Protein AF-A0A166MBM1-F1 (afdb_monomer_lite)

Organism: NCBI:txid1314781

Radius of gyration: 18.52 Å; chains: 1; bounding box: 40×42×58 Å

Foldseek 3Di:
DVVQLLVCQLAQHGPLLAGLLVVVPDHDNVQRPDPVRSPPDQCDDPPDDSQEDPLSHACLHLCCLQPVGVLDDQPLQDKDKDKDKDWDDQDPVCVVVVHDDTDIDIPTDIDHPDCCSYPVCSAPVGQQQQQPVDNHPARQWHRQARHDDPQAWTWGAQSDSVHRGDIDTDGYPDDDPDDDDDDDDDPCCVVPVVVD

pLDDT: mean 97.17, std 3.28, range [65.44, 98.94]

Structure (mmCIF, N/CA/C/O backbone):
data_AF-A0A166MBM1-F1
#
_entry.id   AF-A0A166MBM1-F1
#
loop_
_atom_site.group_PDB
_atom_site.id
_atom_site.type_symbol
_atom_site.label_atom_id
_atom_site.label_alt_id
_atom_site.label_comp_id
_atom_site.label_asym_id
_atom_site.label_entity_id
_atom_site.label_seq_id
_atom_site.pdbx_PDB_ins_code
_atom_site.Cartn_x
_atom_site.Cartn_y
_atom_site.Cartn_z
_atom_site.occupancy
_atom_site.B_iso_or_equiv
_atom_site.auth_seq_id
_atom_site.auth_comp_id
_atom_site.auth_asym_id
_atom_site.auth_atom_id
_atom_site.pdbx_PDB_model_num
ATOM 1 N N . ASP A 1 1 ? -3.274 1.600 -20.990 1.00 65.44 1 ASP A N 1
ATOM 2 C CA . ASP A 1 1 ? -2.722 2.964 -20.918 1.00 65.44 1 ASP A CA 1
ATOM 3 C C . ASP A 1 1 ? -1.455 2.954 -20.058 1.00 65.44 1 ASP A C 1
ATOM 5 O O . ASP A 1 1 ? -1.428 2.222 -19.072 1.00 65.44 1 ASP A O 1
ATOM 9 N N . ARG A 1 2 ? -0.379 3.667 -20.426 1.00 87.75 2 ARG A N 1
ATOM 10 C CA . ARG A 1 2 ? 0.919 3.577 -19.703 1.00 87.75 2 ARG A CA 1
ATOM 11 C C . ARG A 1 2 ? 0.848 4.169 -18.291 1.00 87.75 2 ARG A C 1
ATOM 13 O O . ARG A 1 2 ? 1.550 3.701 -17.398 1.00 87.75 2 ARG A O 1
ATOM 20 N N . ALA A 1 3 ? -0.019 5.163 -18.089 1.00 94.69 3 ALA A N 1
ATOM 21 C CA . ALA A 1 3 ? -0.238 5.791 -16.789 1.00 94.69 3 ALA A CA 1
ATOM 22 C C . ALA A 1 3 ? -0.882 4.826 -15.776 1.00 94.69 3 ALA A C 1
ATOM 24 O O . ALA A 1 3 ? -0.419 4.735 -14.640 1.00 94.69 3 ALA A O 1
ATOM 25 N N . ASP A 1 4 ? -1.894 4.056 -16.191 1.00 97.31 4 ASP A N 1
ATOM 26 C CA . ASP A 1 4 ? -2.534 3.069 -15.311 1.00 97.31 4 ASP A CA 1
ATOM 27 C C . ASP A 1 4 ? -1.574 1.943 -14.924 1.00 97.31 4 ASP A C 1
ATOM 29 O O . ASP A 1 4 ? -1.563 1.531 -13.765 1.00 97.31 4 ASP A O 1
ATOM 33 N N . LEU A 1 5 ? -0.718 1.494 -15.852 1.00 97.81 5 LEU A N 1
ATOM 34 C CA . LEU A 1 5 ? 0.327 0.518 -15.540 1.00 97.81 5 LEU A CA 1
ATOM 35 C C . LEU A 1 5 ? 1.301 1.063 -14.487 1.00 97.81 5 LEU A C 1
ATOM 37 O O . LEU A 1 5 ? 1.609 0.363 -13.527 1.00 97.81 5 LEU A O 1
ATOM 41 N N . LEU A 1 6 ? 1.759 2.312 -14.620 1.00 97.81 6 LEU A N 1
ATOM 42 C CA . LEU A 1 6 ? 2.631 2.933 -13.618 1.00 97.81 6 LEU A CA 1
ATOM 43 C C . LEU A 1 6 ? 1.954 2.980 -12.239 1.00 97.81 6 LEU A C 1
ATOM 45 O O . LEU A 1 6 ? 2.558 2.577 -11.245 1.00 97.81 6 LEU A O 1
ATOM 49 N N . GLY A 1 7 ? 0.688 3.404 -12.179 1.00 98.50 7 GLY A N 1
ATOM 50 C CA . GLY A 1 7 ? -0.091 3.410 -10.939 1.00 98.50 7 GLY A CA 1
ATOM 51 C C . GLY A 1 7 ? -0.244 2.011 -10.336 1.00 98.50 7 GLY A C 1
ATOM 52 O O . GLY A 1 7 ? -0.017 1.821 -9.138 1.00 98.50 7 GLY A O 1
ATOM 53 N N . ALA A 1 8 ? -0.535 1.009 -11.169 1.00 98.81 8 ALA A N 1
ATOM 54 C CA . ALA A 1 8 ? -0.625 -0.381 -10.739 1.00 98.81 8 ALA A CA 1
ATOM 55 C C . ALA A 1 8 ? 0.707 -0.893 -10.177 1.00 98.81 8 ALA A C 1
ATOM 57 O O . ALA A 1 8 ? 0.715 -1.598 -9.170 1.00 98.81 8 ALA A O 1
ATOM 58 N N . ARG A 1 9 ? 1.837 -0.478 -10.763 1.00 98.69 9 ARG A N 1
ATOM 59 C CA . ARG A 1 9 ? 3.194 -0.809 -10.303 1.00 98.69 9 ARG A CA 1
ATOM 60 C C . ARG A 1 9 ? 3.589 -0.113 -9.006 1.00 98.69 9 ARG A C 1
ATOM 62 O O . ARG A 1 9 ? 4.274 -0.721 -8.191 1.00 98.69 9 ARG A O 1
ATOM 69 N N . MET A 1 10 ? 3.103 1.102 -8.759 1.00 98.75 10 MET A N 1
ATOM 70 C CA . MET A 1 10 ? 3.286 1.779 -7.470 1.00 98.75 10 MET A CA 1
ATOM 71 C C . MET A 1 10 ? 2.533 1.063 -6.341 1.00 98.75 10 MET A C 1
ATOM 73 O O . MET A 1 10 ? 3.055 0.914 -5.237 1.00 98.75 10 MET A O 1
ATOM 77 N N . VAL A 1 11 ? 1.313 0.593 -6.608 1.00 98.94 11 VAL A N 1
ATOM 78 C CA . VAL A 1 11 ? 0.477 -0.075 -5.597 1.00 98.94 11 VAL A CA 1
ATOM 79 C C . VAL A 1 11 ? 0.835 -1.559 -5.443 1.00 98.94 11 VAL A C 1
ATOM 81 O O . VAL A 1 11 ? 0.833 -2.090 -4.334 1.00 98.94 11 VAL A O 1
ATOM 84 N N . GLY A 1 12 ? 1.152 -2.233 -6.547 1.00 98.88 12 GLY A N 1
ATOM 85 C CA . GLY A 1 12 ? 1.251 -3.689 -6.679 1.00 98.88 12 GLY A CA 1
ATOM 86 C C . GLY A 1 12 ? -0.064 -4.373 -7.087 1.00 98.88 12 GLY A C 1
ATOM 87 O O . GLY A 1 12 ? -0.160 -5.602 -7.071 1.00 98.88 12 GLY A O 1
ATOM 88 N N . ARG A 1 13 ? -1.091 -3.593 -7.441 1.00 98.94 13 ARG A N 1
ATOM 89 C CA . ARG A 1 13 ? -2.383 -4.061 -7.964 1.00 98.94 13 ARG A CA 1
ATOM 90 C C . ARG A 1 13 ? -2.941 -3.050 -8.951 1.00 98.94 13 ARG A C 1
ATOM 92 O O . ARG A 1 13 ? -2.781 -1.850 -8.747 1.00 98.94 13 ARG A O 1
ATOM 99 N N . TRP A 1 14 ? -3.659 -3.531 -9.953 1.00 98.81 14 TRP A N 1
ATOM 100 C CA . TRP A 1 14 ? -4.525 -2.699 -10.781 1.00 98.81 14 TRP A CA 1
ATOM 101 C C . TRP A 1 14 ? -5.685 -2.122 -9.960 1.00 98.81 14 TRP A C 1
ATOM 103 O O . TRP A 1 14 ? -6.016 -2.640 -8.889 1.00 98.81 14 TRP A O 1
ATOM 113 N N . LYS A 1 15 ? -6.340 -1.069 -10.471 1.00 98.62 15 LYS A N 1
ATOM 114 C CA . LYS A 1 15 ? -7.517 -0.454 -9.821 1.00 98.62 15 LYS A CA 1
ATOM 115 C C . LYS A 1 15 ? -8.660 -1.457 -9.610 1.00 98.62 15 LYS A C 1
ATOM 117 O O . LYS A 1 15 ? -9.407 -1.317 -8.650 1.00 98.62 15 LYS A O 1
ATOM 122 N N . SER A 1 16 ? -8.757 -2.486 -10.455 1.00 98.56 16 SER A N 1
ATOM 123 C CA . SER A 1 16 ? -9.700 -3.601 -10.304 1.00 98.56 16 SER A CA 1
ATOM 124 C C . SER A 1 16 ? -9.450 -4.489 -9.075 1.00 98.56 16 SER A C 1
ATOM 126 O O . SER A 1 16 ? -10.320 -5.258 -8.677 1.00 98.56 16 SER A O 1
ATOM 128 N N . GLY A 1 17 ? -8.246 -4.430 -8.497 1.00 98.69 17 GLY A N 1
ATOM 129 C CA . GLY A 1 17 ? -7.768 -5.339 -7.459 1.00 98.69 17 GLY A CA 1
ATOM 130 C C . GLY A 1 17 ? -6.864 -6.465 -7.969 1.00 98.69 17 GLY A C 1
ATOM 131 O O . GLY A 1 17 ? -6.233 -7.131 -7.144 1.00 98.69 17 GLY A O 1
ATOM 132 N N . ALA A 1 18 ? -6.730 -6.670 -9.283 1.00 98.88 18 ALA A N 1
ATOM 133 C CA . ALA A 1 18 ? -5.867 -7.713 -9.841 1.00 98.88 18 ALA A CA 1
ATOM 134 C C . ALA A 1 18 ? -4.390 -7.489 -9.447 1.00 98.88 18 ALA A C 1
ATOM 136 O O . ALA A 1 18 ? -3.870 -6.387 -9.646 1.00 98.88 18 ALA A O 1
ATOM 137 N N . PRO A 1 19 ? -3.693 -8.477 -8.853 1.00 98.88 19 PRO A N 1
ATOM 138 C CA . PRO A 1 19 ? -2.295 -8.313 -8.469 1.00 98.88 19 PRO A CA 1
ATOM 139 C C . PRO A 1 19 ? -1.387 -8.321 -9.696 1.00 98.88 19 PRO A C 1
ATOM 141 O O . PRO A 1 19 ? -1.427 -9.253 -10.498 1.00 98.88 19 PRO A O 1
ATOM 144 N N . ILE A 1 20 ? -0.514 -7.316 -9.804 1.00 98.75 20 ILE A N 1
ATOM 145 C CA . ILE A 1 20 ? 0.436 -7.237 -10.926 1.00 98.75 20 ILE A CA 1
ATOM 146 C C . ILE A 1 20 ? 1.436 -8.396 -10.911 1.00 98.75 20 ILE A C 1
ATOM 148 O O . ILE A 1 20 ? 1.957 -8.765 -11.950 1.00 98.75 20 ILE A O 1
ATOM 152 N N . ASP A 1 21 ? 1.649 -9.020 -9.751 1.00 98.81 21 ASP A N 1
ATOM 153 C CA . ASP A 1 21 ? 2.475 -10.221 -9.652 1.00 98.81 21 ASP A CA 1
ATOM 154 C C . ASP A 1 21 ? 1.927 -11.379 -10.508 1.00 98.81 21 ASP A C 1
ATOM 156 O O . ASP A 1 21 ? 2.700 -12.180 -11.012 1.00 98.81 21 ASP A O 1
ATOM 160 N N . LEU A 1 22 ? 0.604 -11.439 -10.723 1.00 98.62 22 LEU A N 1
ATOM 161 C CA . LEU A 1 22 ? -0.047 -12.451 -11.565 1.00 98.62 22 LEU A CA 1
ATOM 162 C C . LEU A 1 22 ? -0.373 -11.943 -12.977 1.00 98.62 22 LEU A C 1
ATOM 164 O O . LEU A 1 22 ? -0.381 -12.725 -13.921 1.00 98.62 22 LEU A O 1
ATOM 168 N N . THR A 1 23 ? -0.663 -10.647 -13.130 1.00 98.31 23 THR A N 1
ATOM 169 C CA . THR A 1 23 ? -0.970 -10.022 -14.428 1.00 98.31 23 THR A CA 1
ATOM 170 C C . THR A 1 23 ? -0.207 -8.696 -14.592 1.00 98.31 23 THR A C 1
ATOM 172 O O . THR A 1 23 ? -0.741 -7.609 -14.353 1.00 98.31 23 THR A O 1
ATOM 175 N N . PRO A 1 24 ? 1.092 -8.750 -14.945 1.00 97.62 24 PRO A N 1
ATOM 176 C CA . PRO A 1 24 ? 2.003 -7.616 -14.761 1.00 97.62 24 PRO A CA 1
ATOM 177 C C . PRO A 1 24 ? 1.848 -6.477 -15.762 1.00 97.62 24 PRO A C 1
ATOM 179 O O . PRO A 1 24 ? 2.267 -5.357 -15.475 1.00 97.62 24 PRO A O 1
ATOM 182 N N . LEU A 1 25 ? 1.281 -6.749 -16.940 1.00 97.25 25 LEU A N 1
ATOM 183 C CA . LEU A 1 25 ? 1.269 -5.806 -18.065 1.00 97.25 25 LEU A CA 1
ATOM 184 C C . LEU A 1 25 ? -0.137 -5.381 -18.506 1.00 97.25 25 LEU A C 1
ATOM 186 O O . LEU A 1 25 ? -0.266 -4.401 -19.239 1.00 97.25 25 LEU A O 1
ATOM 190 N N . ALA A 1 26 ? -1.179 -6.077 -18.050 1.00 97.88 26 ALA A N 1
ATOM 191 C CA . ALA A 1 26 ? -2.569 -5.750 -18.340 1.00 97.88 26 ALA A CA 1
ATOM 192 C C . ALA A 1 26 ? -3.458 -6.022 -17.122 1.00 97.88 26 ALA A C 1
ATOM 194 O O . ALA A 1 26 ? -3.168 -6.911 -16.322 1.00 97.88 26 ALA A O 1
ATOM 195 N N . ASP A 1 27 ? -4.535 -5.252 -16.988 1.00 98.62 27 ASP A N 1
ATOM 196 C CA . ASP A 1 27 ? -5.539 -5.493 -15.956 1.00 98.62 27 ASP A CA 1
ATOM 197 C C . ASP A 1 27 ? -6.349 -6.761 -16.275 1.00 98.62 27 ASP A C 1
ATOM 199 O O . ASP A 1 27 ? -6.605 -7.073 -17.438 1.00 98.62 27 ASP A O 1
ATOM 203 N N . ASP A 1 28 ? -6.790 -7.454 -15.230 1.00 98.56 28 ASP A N 1
ATOM 204 C CA . ASP A 1 28 ? -7.750 -8.555 -15.296 1.00 98.56 28 ASP A CA 1
ATOM 205 C C . ASP A 1 28 ? -8.817 -8.335 -14.210 1.00 98.56 28 ASP A C 1
ATOM 207 O O . ASP A 1 28 ? -8.677 -8.808 -13.075 1.00 98.56 28 ASP A O 1
ATOM 211 N N . PRO A 1 29 ? -9.909 -7.614 -14.524 1.00 98.56 29 PRO A N 1
ATOM 212 C CA . PRO A 1 29 ? -10.957 -7.341 -13.548 1.00 98.56 29 PRO A CA 1
ATOM 213 C C . PRO A 1 29 ? -11.633 -8.597 -12.986 1.00 98.56 29 PRO A C 1
ATOM 215 O O . PRO A 1 29 ? -12.064 -8.589 -11.832 1.00 98.56 29 PRO A O 1
ATOM 218 N N . ALA A 1 30 ? -11.695 -9.687 -13.760 1.00 98.69 30 ALA A N 1
ATOM 219 C CA . ALA A 1 30 ? -12.264 -10.949 -13.298 1.00 98.69 30 ALA A CA 1
ATOM 220 C C . ALA A 1 30 ? -11.352 -11.622 -12.265 1.00 98.69 30 ALA A C 1
ATOM 222 O O . ALA A 1 30 ? -11.842 -12.183 -11.287 1.00 98.69 30 ALA A O 1
ATOM 223 N N . LEU A 1 31 ? -10.029 -11.555 -12.447 1.00 98.69 31 LEU A N 1
ATOM 224 C CA . LEU A 1 31 ? -9.069 -11.931 -11.410 1.00 98.69 31 LEU A CA 1
ATOM 225 C C . LEU A 1 31 ? -9.189 -11.016 -10.190 1.00 98.69 31 LEU A C 1
ATOM 227 O O . LEU A 1 31 ? -9.217 -11.524 -9.075 1.00 98.69 31 LEU A O 1
ATOM 231 N N . GLY A 1 32 ? -9.279 -9.697 -10.376 1.00 98.62 32 GLY A N 1
ATOM 232 C CA . GLY A 1 32 ? -9.388 -8.731 -9.277 1.00 98.62 32 GLY A CA 1
ATOM 233 C C . GLY A 1 32 ? -10.590 -8.977 -8.361 1.00 98.62 32 GLY A C 1
ATOM 234 O O . GLY A 1 32 ? -10.444 -8.958 -7.135 1.00 98.62 32 GLY A O 1
ATOM 235 N N . ALA A 1 33 ? -11.745 -9.294 -8.947 1.00 98.56 33 ALA A N 1
ATOM 236 C CA . ALA A 1 33 ? -12.990 -9.564 -8.231 1.00 98.56 33 ALA A CA 1
ATOM 237 C C . ALA A 1 33 ? -13.049 -10.943 -7.542 1.00 98.56 33 ALA A C 1
ATOM 239 O O . ALA A 1 33 ? -13.955 -11.179 -6.744 1.00 98.56 33 ALA A O 1
ATOM 240 N N . ASP A 1 34 ? -12.111 -11.852 -7.822 1.00 98.69 34 ASP A N 1
ATOM 241 C CA . ASP A 1 34 ? -12.146 -13.227 -7.322 1.00 98.69 34 ASP A CA 1
ATOM 242 C C . ASP A 1 34 ? -11.300 -13.401 -6.043 1.00 98.69 34 ASP A C 1
ATOM 244 O O . ASP A 1 34 ? -10.067 -13.457 -6.120 1.00 98.69 34 ASP A O 1
ATOM 248 N N . PRO A 1 35 ? -11.919 -13.547 -4.854 1.00 97.88 35 PRO A N 1
ATOM 249 C CA . PRO A 1 35 ? -11.192 -13.670 -3.591 1.00 97.88 35 PRO A CA 1
ATOM 250 C C . PRO A 1 35 ? -10.393 -14.975 -3.456 1.00 97.88 35 PRO A C 1
ATOM 252 O O . PRO A 1 35 ? -9.502 -15.046 -2.610 1.00 97.88 35 PRO A O 1
ATOM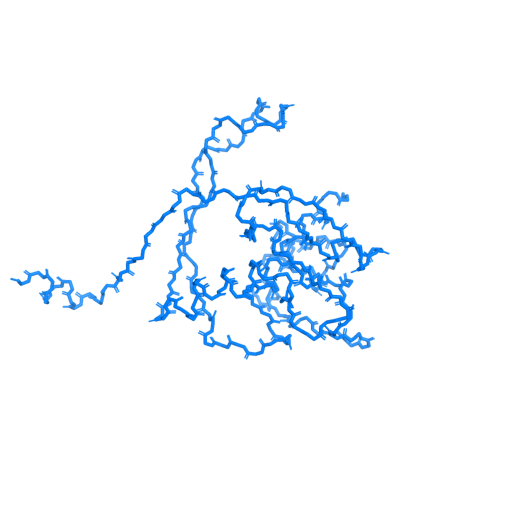 255 N N . GLN A 1 36 ? -10.676 -16.001 -4.268 1.00 98.44 36 GLN A N 1
ATOM 256 C CA . GLN A 1 36 ? -9.915 -17.255 -4.267 1.00 98.44 36 GLN A CA 1
ATOM 257 C C . GLN A 1 36 ? -8.615 -17.136 -5.071 1.00 98.44 36 GLN A C 1
ATOM 259 O O . GLN A 1 36 ? -7.686 -17.916 -4.864 1.00 98.44 36 GLN A O 1
ATOM 264 N N . ARG A 1 37 ? -8.520 -16.154 -5.978 1.00 98.56 37 ARG A N 1
ATOM 265 C CA . ARG A 1 37 ? -7.365 -15.986 -6.875 1.00 98.56 37 ARG A CA 1
ATOM 266 C C . ARG A 1 37 ? -6.576 -14.706 -6.621 1.00 98.56 37 ARG A C 1
ATOM 268 O O . ARG A 1 37 ? -5.349 -14.728 -6.688 1.00 98.56 37 ARG A O 1
ATOM 275 N N . ASN A 1 38 ? -7.235 -13.602 -6.267 1.00 98.56 38 ASN A N 1
ATOM 276 C CA . ASN A 1 38 ? -6.626 -12.266 -6.212 1.00 98.56 38 ASN A CA 1
ATOM 277 C C . ASN A 1 38 ? -5.548 -12.082 -5.130 1.00 98.56 38 ASN A C 1
ATOM 279 O O . ASN A 1 38 ? -4.911 -11.027 -5.058 1.00 98.56 38 ASN A O 1
ATOM 283 N N . ASN A 1 39 ? -5.315 -13.078 -4.281 1.00 98.69 39 ASN A N 1
ATOM 284 C CA . ASN A 1 39 ? -4.269 -13.051 -3.268 1.00 98.69 39 ASN A CA 1
ATOM 285 C C . ASN A 1 39 ? -3.326 -14.265 -3.312 1.00 98.69 39 ASN A C 1
ATOM 287 O O . ASN A 1 39 ? -2.433 -14.345 -2.465 1.00 98.69 39 ASN A O 1
ATOM 291 N N . ASN A 1 40 ? -3.502 -15.160 -4.291 1.00 98.62 40 ASN A N 1
ATOM 292 C CA . ASN A 1 40 ? -2.750 -16.404 -4.456 1.00 98.62 40 ASN A CA 1
ATOM 293 C C . ASN A 1 40 ? -1.417 -16.175 -5.192 1.00 98.62 40 ASN A C 1
ATOM 295 O O . ASN A 1 40 ? -1.276 -16.509 -6.363 1.00 98.62 40 ASN A O 1
ATOM 299 N N . PHE A 1 41 ? -0.468 -15.535 -4.514 1.00 98.75 41 PHE A N 1
ATOM 300 C CA . PHE A 1 41 ? 0.871 -15.239 -5.030 1.00 98.75 41 PHE A CA 1
ATOM 301 C C . PHE A 1 41 ? 1.853 -15.001 -3.879 1.00 98.75 41 PHE A C 1
ATOM 303 O O . PHE A 1 41 ? 1.427 -14.755 -2.746 1.00 98.75 41 PHE A O 1
ATOM 310 N N . ASP A 1 42 ? 3.156 -15.018 -4.131 1.00 98.50 42 ASP A N 1
ATOM 311 C CA . ASP A 1 42 ? 4.171 -14.758 -3.104 1.00 98.50 42 ASP A CA 1
ATOM 312 C C . ASP A 1 42 ? 5.394 -13.968 -3.590 1.00 98.50 42 ASP A C 1
ATOM 314 O O . ASP A 1 42 ? 6.317 -13.765 -2.800 1.00 98.50 42 ASP A O 1
ATOM 318 N N . PHE A 1 43 ? 5.345 -13.450 -4.825 1.00 98.62 43 PHE A N 1
ATOM 319 C CA . PHE A 1 43 ? 6.435 -12.789 -5.546 1.00 98.62 43 PHE A CA 1
ATOM 320 C C . PHE A 1 43 ? 7.567 -13.701 -6.042 1.00 98.62 43 PHE A C 1
ATOM 322 O O . PHE A 1 43 ? 8.602 -13.194 -6.487 1.00 98.62 43 PHE A O 1
ATOM 329 N N . THR A 1 44 ? 7.399 -15.025 -5.980 1.00 98.44 44 THR A N 1
ATOM 330 C CA . THR A 1 44 ? 8.299 -15.978 -6.641 1.00 98.44 44 THR A CA 1
ATOM 331 C C . THR A 1 44 ? 7.752 -16.392 -8.000 1.00 98.44 44 THR A C 1
ATOM 333 O O . THR A 1 44 ? 6.553 -16.600 -8.168 1.00 98.44 44 THR A O 1
ATOM 336 N N . HIS A 1 45 ? 8.651 -16.541 -8.973 1.00 98.12 45 HIS A N 1
ATOM 337 C CA . HIS A 1 45 ? 8.314 -16.961 -10.332 1.00 98.12 45 HIS A CA 1
ATOM 338 C C . HIS A 1 45 ? 9.350 -17.963 -10.828 1.00 98.12 45 HIS A C 1
ATOM 340 O O . HIS A 1 45 ? 10.553 -17.790 -10.617 1.00 98.12 45 HIS A O 1
ATOM 346 N N . ALA A 1 46 ? 8.897 -19.021 -11.499 1.00 97.06 46 ALA A N 1
ATOM 347 C CA . ALA A 1 46 ? 9.798 -20.018 -12.065 1.00 97.06 46 ALA A CA 1
ATOM 348 C C . ALA A 1 46 ? 10.743 -19.363 -13.086 1.00 97.06 46 ALA A C 1
ATOM 350 O O . ALA A 1 46 ? 10.293 -18.642 -13.972 1.00 97.06 46 ALA A O 1
ATOM 351 N N . ASN A 1 47 ? 12.042 -19.657 -12.988 1.00 96.31 47 ASN A N 1
ATOM 352 C CA . ASN A 1 47 ? 13.113 -19.087 -13.822 1.00 96.31 47 ASN A CA 1
ATOM 353 C C . ASN A 1 47 ? 13.450 -17.606 -13.561 1.00 96.31 47 ASN A C 1
ATOM 355 O O . ASN A 1 47 ? 14.269 -17.041 -14.284 1.00 96.31 47 ASN A O 1
ATOM 359 N N . PHE A 1 48 ? 12.891 -16.991 -12.516 1.00 97.69 48 PHE A N 1
ATOM 360 C CA . PHE A 1 48 ? 13.249 -15.640 -12.086 1.00 97.69 48 PHE A CA 1
ATOM 361 C C . PHE A 1 48 ? 13.888 -15.671 -10.698 1.00 97.69 48 PHE A C 1
ATOM 363 O O . PHE A 1 48 ? 13.480 -16.427 -9.816 1.00 97.69 48 PHE A O 1
ATOM 370 N N . SER A 1 49 ? 14.900 -14.829 -10.483 1.00 97.69 49 SER A N 1
ATOM 371 C CA . SER A 1 49 ? 15.484 -14.662 -9.152 1.00 97.69 49 SER A CA 1
ATOM 372 C C . SER A 1 49 ? 14.701 -13.621 -8.363 1.00 97.69 49 SER A C 1
ATOM 374 O O . SER A 1 49 ? 14.629 -12.458 -8.759 1.00 97.69 49 SER A O 1
ATOM 376 N N . ILE A 1 50 ? 14.207 -14.002 -7.185 1.00 97.62 50 ILE A N 1
ATOM 377 C CA . ILE A 1 50 ? 13.499 -13.093 -6.272 1.00 97.62 50 ILE A CA 1
ATOM 378 C C . ILE A 1 50 ? 14.359 -11.887 -5.842 1.00 97.62 50 ILE A C 1
ATOM 380 O O . ILE A 1 50 ? 13.836 -10.872 -5.386 1.00 97.62 50 ILE A O 1
ATOM 384 N N . THR A 1 51 ?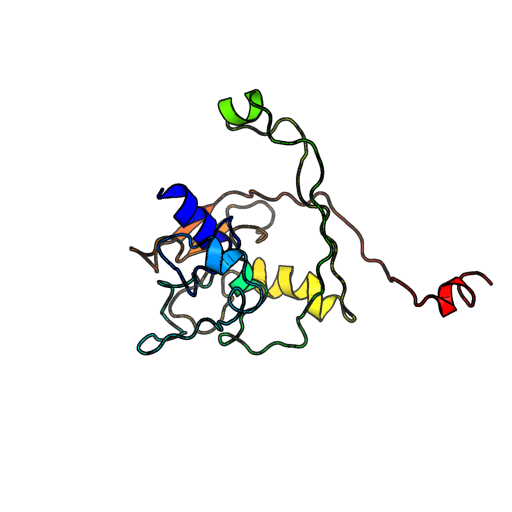 15.690 -11.967 -5.951 1.00 97.50 51 THR A N 1
ATOM 385 C CA . THR A 1 51 ? 16.604 -10.877 -5.565 1.00 97.50 51 THR A CA 1
ATOM 386 C C . THR A 1 51 ? 16.829 -9.839 -6.663 1.00 97.50 51 THR A C 1
ATOM 388 O O . THR A 1 51 ? 17.352 -8.765 -6.365 1.00 97.50 51 THR A O 1
ATOM 391 N N . THR A 1 52 ? 16.435 -10.131 -7.906 1.00 97.50 52 THR A N 1
ATOM 392 C CA . THR A 1 52 ? 16.671 -9.259 -9.069 1.00 97.50 52 THR A CA 1
ATOM 393 C C . THR A 1 52 ? 15.411 -8.954 -9.873 1.00 97.50 52 THR A C 1
ATOM 395 O O . THR A 1 52 ? 15.355 -7.915 -10.530 1.00 97.50 52 THR A O 1
ATOM 398 N N . ASP A 1 53 ? 14.409 -9.836 -9.843 1.00 97.69 53 ASP A N 1
ATOM 399 C CA . ASP A 1 53 ? 13.212 -9.700 -10.661 1.00 97.69 53 ASP A CA 1
ATOM 400 C C . ASP A 1 53 ? 12.231 -8.675 -10.086 1.00 97.69 53 ASP A C 1
ATOM 402 O O . ASP A 1 53 ? 11.627 -8.852 -9.026 1.00 97.69 53 ASP A O 1
ATOM 406 N N . GLN A 1 54 ? 12.057 -7.603 -10.850 1.00 97.94 54 GLN A N 1
ATOM 407 C CA . GLN A 1 54 ? 11.042 -6.581 -10.628 1.00 97.94 54 GLN A CA 1
ATOM 408 C C . GLN A 1 54 ? 10.069 -6.488 -11.806 1.00 97.94 54 GLN A C 1
ATOM 410 O O . GLN A 1 54 ? 9.235 -5.584 -11.833 1.00 97.94 54 GLN A O 1
ATOM 415 N N . THR A 1 55 ? 10.156 -7.385 -12.793 1.00 96.75 55 THR A N 1
ATOM 416 C CA . THR A 1 55 ? 9.313 -7.330 -13.996 1.00 96.75 55 THR A CA 1
ATOM 417 C C . THR A 1 55 ? 7.847 -7.601 -13.652 1.00 96.75 55 THR A C 1
ATOM 419 O O . THR A 1 55 ? 6.981 -6.843 -14.092 1.00 96.75 55 THR A O 1
ATOM 422 N N . HIS A 1 56 ? 7.580 -8.555 -12.752 1.00 98.06 56 HIS A N 1
ATOM 423 C CA . HIS A 1 56 ? 6.236 -8.859 -12.253 1.00 98.06 56 HIS A CA 1
ATOM 424 C C . HIS A 1 56 ? 5.712 -7.789 -11.282 1.00 98.06 56 HIS A C 1
ATOM 426 O O . HIS A 1 56 ? 4.681 -7.163 -11.520 1.00 98.06 56 HIS A O 1
ATOM 432 N N . CYS A 1 57 ? 6.457 -7.513 -10.207 1.00 98.69 57 CYS A N 1
ATOM 433 C CA . CYS A 1 57 ? 6.087 -6.528 -9.191 1.00 98.69 57 CYS A CA 1
ATOM 434 C C . CYS A 1 57 ? 7.338 -5.821 -8.633 1.00 98.69 57 CYS A C 1
ATOM 436 O O . CYS A 1 57 ? 8.237 -6.512 -8.148 1.00 98.69 57 CYS A O 1
ATOM 438 N N . PRO A 1 58 ? 7.427 -4.476 -8.644 1.00 98.56 58 PRO A N 1
ATOM 439 C CA . PRO A 1 58 ? 8.567 -3.756 -8.069 1.00 98.56 58 PRO A CA 1
ATOM 440 C C . PRO A 1 58 ? 8.774 -4.071 -6.584 1.00 98.56 58 PRO A C 1
ATOM 442 O O . PRO A 1 58 ? 7.806 -4.160 -5.828 1.00 98.56 58 PRO A O 1
ATOM 445 N N . PHE A 1 59 ? 10.027 -4.133 -6.121 1.00 98.75 59 PHE A N 1
ATOM 446 C CA . PHE A 1 59 ? 10.332 -4.281 -4.686 1.00 98.75 59 PHE A CA 1
ATOM 447 C C . PHE A 1 59 ? 9.799 -3.107 -3.851 1.00 98.75 59 PHE A C 1
ATOM 449 O O . PHE A 1 59 ? 9.531 -3.249 -2.659 1.00 98.75 59 PHE A O 1
ATOM 456 N N . SER A 1 60 ? 9.647 -1.945 -4.486 1.00 98.56 60 SER A N 1
ATOM 457 C CA . SER A 1 60 ? 9.126 -0.715 -3.897 1.00 98.56 60 SER A CA 1
ATOM 458 C C . SER A 1 60 ? 7.598 -0.644 -3.837 1.00 98.56 60 SER A C 1
ATOM 460 O O . SER A 1 60 ? 7.076 0.237 -3.157 1.00 98.56 60 SER A O 1
ATOM 462 N N . ALA A 1 61 ? 6.871 -1.552 -4.501 1.00 98.88 61 ALA A N 1
ATOM 463 C CA . ALA A 1 61 ? 5.414 -1.506 -4.573 1.00 98.88 61 ALA A CA 1
ATOM 464 C C . ALA A 1 61 ? 4.769 -1.567 -3.182 1.00 98.88 61 ALA A C 1
ATOM 466 O O . ALA A 1 61 ? 5.191 -2.345 -2.321 1.00 98.88 61 ALA A O 1
ATOM 467 N N . HIS A 1 62 ? 3.700 -0.796 -2.979 1.00 98.94 62 HIS A N 1
ATOM 468 C CA . HIS A 1 62 ? 3.081 -0.599 -1.668 1.00 98.94 62 HIS A CA 1
ATOM 469 C C . HIS A 1 62 ? 2.736 -1.909 -0.942 1.00 98.94 62 HIS A C 1
ATOM 471 O O . HIS A 1 62 ? 3.105 -2.113 0.218 1.00 98.94 62 HIS A O 1
ATOM 477 N N . ILE A 1 63 ? 2.074 -2.854 -1.621 1.00 98.88 63 ILE A N 1
ATOM 478 C CA . ILE A 1 63 ? 1.725 -4.143 -0.998 1.00 98.88 63 ILE A CA 1
ATOM 479 C C . ILE A 1 63 ? 2.945 -5.030 -0.722 1.00 98.88 63 ILE A C 1
ATOM 481 O O . ILE A 1 63 ? 2.896 -5.849 0.192 1.00 98.88 63 ILE A O 1
ATOM 485 N N . ARG A 1 64 ? 4.022 -4.894 -1.505 1.00 98.81 64 ARG A N 1
ATOM 486 C CA . ARG A 1 64 ? 5.241 -5.703 -1.378 1.00 98.81 64 ARG A CA 1
ATOM 487 C C . ARG A 1 64 ? 6.104 -5.171 -0.234 1.00 98.81 64 ARG A C 1
ATOM 489 O O . ARG A 1 64 ? 6.591 -5.948 0.579 1.00 98.81 64 ARG A O 1
ATOM 496 N N . LYS A 1 65 ? 6.150 -3.845 -0.066 1.00 98.75 65 LYS A N 1
ATOM 497 C CA . LYS A 1 65 ? 6.695 -3.172 1.121 1.00 98.75 65 LYS A CA 1
ATOM 498 C C . LYS A 1 65 ? 5.944 -3.538 2.403 1.00 98.75 65 LYS A C 1
ATOM 500 O O . LYS A 1 65 ? 6.567 -3.802 3.423 1.00 98.75 65 LYS A O 1
ATOM 505 N N . THR A 1 66 ? 4.613 -3.545 2.376 1.00 98.75 66 THR A N 1
ATOM 506 C CA . THR A 1 66 ? 3.794 -3.738 3.590 1.00 98.75 66 THR A CA 1
ATOM 507 C C . THR A 1 66 ? 3.505 -5.202 3.928 1.00 98.75 66 THR A C 1
ATOM 509 O O . THR A 1 66 ? 3.166 -5.508 5.070 1.00 98.75 66 THR A O 1
ATOM 512 N N . ARG A 1 67 ? 3.663 -6.126 2.972 1.00 98.69 67 ARG A N 1
ATOM 513 C CA . ARG A 1 67 ? 3.635 -7.579 3.190 1.00 98.69 67 ARG A CA 1
ATOM 514 C C . ARG A 1 67 ? 4.604 -8.266 2.211 1.00 98.69 67 ARG A C 1
ATOM 516 O O . ARG A 1 67 ? 4.180 -8.632 1.117 1.00 98.69 67 ARG A O 1
ATOM 523 N N . PRO A 1 68 ? 5.864 -8.509 2.609 1.00 98.50 68 PRO A N 1
ATOM 524 C CA . PRO A 1 68 ? 6.932 -8.968 1.704 1.00 98.50 68 PRO A CA 1
ATOM 525 C C . PRO A 1 68 ? 6.804 -10.414 1.208 1.00 98.50 68 PRO A C 1
ATOM 527 O O . PRO A 1 68 ? 7.433 -10.789 0.227 1.00 98.50 68 PRO A O 1
ATOM 530 N N . ARG A 1 69 ? 5.978 -11.243 1.859 1.00 98.44 69 ARG A N 1
ATOM 531 C CA . ARG A 1 69 ? 5.751 -12.654 1.480 1.00 98.44 69 ARG A CA 1
ATOM 532 C C . ARG A 1 69 ? 7.072 -13.431 1.378 1.00 98.44 69 ARG A C 1
ATOM 534 O O . ARG A 1 69 ? 7.774 -13.509 2.383 1.00 98.44 69 ARG A O 1
ATOM 541 N N . ALA A 1 70 ? 7.405 -14.004 0.219 1.00 98.06 70 ALA A N 1
ATOM 542 C CA . ALA A 1 70 ? 8.618 -14.799 0.049 1.00 98.06 70 ALA A CA 1
ATOM 543 C C . ALA A 1 70 ? 9.908 -13.974 0.181 1.00 98.06 70 ALA A C 1
ATOM 545 O O . ALA A 1 70 ? 10.963 -14.540 0.455 1.00 98.06 70 ALA A O 1
ATOM 546 N N . ASP A 1 71 ? 9.839 -12.643 0.060 1.00 98.25 71 ASP A N 1
ATOM 547 C CA . ASP A 1 71 ? 10.993 -11.780 0.317 1.00 98.25 71 ASP A CA 1
ATOM 548 C C . ASP A 1 71 ? 11.435 -11.800 1.787 1.00 98.25 71 ASP A C 1
ATOM 550 O O . ASP A 1 71 ? 12.620 -11.640 2.081 1.00 98.25 71 ASP A O 1
ATOM 554 N N . LEU A 1 72 ? 10.477 -11.944 2.710 1.00 97.00 72 LEU A N 1
ATOM 555 C CA . LEU A 1 72 ? 10.708 -12.027 4.149 1.00 97.00 72 LEU A CA 1
ATOM 556 C C . LEU A 1 72 ? 9.455 -12.569 4.851 1.00 97.00 72 LEU A C 1
ATOM 558 O O . LEU A 1 72 ? 8.422 -11.895 4.930 1.00 97.00 72 LEU A O 1
ATOM 562 N N . VAL A 1 73 ? 9.571 -13.759 5.443 1.00 94.19 73 VAL A N 1
ATOM 563 C CA . VAL A 1 73 ? 8.498 -14.363 6.242 1.00 94.19 73 VAL A CA 1
ATOM 564 C C . VAL A 1 73 ? 8.386 -13.636 7.587 1.00 94.19 73 VAL A C 1
ATOM 566 O O . VAL A 1 73 ? 9.171 -13.864 8.503 1.00 94.19 73 VAL A O 1
ATOM 569 N N . ALA A 1 74 ? 7.396 -12.749 7.702 1.00 93.19 74 ALA A N 1
ATOM 570 C CA . ALA A 1 74 ? 7.220 -11.846 8.843 1.00 93.19 74 ALA A CA 1
ATOM 571 C C . ALA A 1 74 ? 5.774 -11.850 9.393 1.00 93.19 74 ALA A C 1
ATOM 573 O O . ALA A 1 74 ? 5.088 -10.825 9.362 1.00 93.19 74 ALA A O 1
ATOM 574 N N . PRO A 1 75 ? 5.256 -12.989 9.899 1.00 89.31 75 PRO A N 1
ATOM 575 C CA . PRO A 1 75 ? 3.854 -13.101 10.319 1.00 89.31 75 PRO A CA 1
ATOM 576 C C . PRO A 1 75 ? 3.498 -12.165 11.483 1.00 89.31 75 PRO A C 1
ATOM 578 O O . PRO A 1 75 ? 2.387 -11.636 11.532 1.00 89.31 75 PRO A O 1
ATOM 581 N N . ALA A 1 76 ? 4.454 -11.907 12.383 1.00 95.31 76 ALA A N 1
ATOM 582 C CA . ALA A 1 76 ? 4.288 -11.020 13.534 1.00 95.31 76 ALA A CA 1
ATOM 583 C C . ALA A 1 76 ? 4.050 -9.546 13.155 1.00 95.31 76 ALA A C 1
ATOM 585 O O . ALA A 1 76 ? 3.626 -8.767 14.006 1.00 95.31 76 ALA A O 1
ATOM 586 N N . ASN A 1 77 ? 4.304 -9.172 11.897 1.00 98.19 77 ASN A N 1
ATOM 587 C CA . ASN A 1 77 ? 4.149 -7.815 11.378 1.00 98.19 77 ASN A CA 1
ATOM 588 C C . ASN A 1 77 ? 2.814 -7.602 10.642 1.00 98.19 77 ASN A C 1
ATOM 590 O O . ASN A 1 77 ? 2.659 -6.675 9.854 1.00 98.19 77 ASN A O 1
ATOM 594 N N . SER A 1 78 ? 1.831 -8.470 10.880 1.00 98.25 78 SER A N 1
ATOM 595 C CA . SER A 1 78 ? 0.506 -8.351 10.270 1.00 98.25 78 SER A CA 1
ATOM 596 C C . SER A 1 78 ? -0.350 -7.289 10.966 1.00 98.25 78 SER A C 1
ATOM 598 O O . SER A 1 78 ? -0.311 -7.143 12.188 1.00 98.25 78 SER A O 1
ATOM 600 N N . ILE A 1 79 ? -1.182 -6.598 10.183 1.00 98.69 79 ILE A N 1
ATOM 601 C CA . ILE A 1 79 ? -2.220 -5.682 10.670 1.00 98.69 79 ILE A CA 1
ATOM 602 C C . ILE A 1 79 ? -3.571 -6.029 10.038 1.00 98.69 79 ILE A C 1
ATOM 604 O O . ILE A 1 79 ? -3.633 -6.424 8.871 1.00 98.69 79 ILE A O 1
ATOM 608 N N . ILE A 1 80 ? -4.660 -5.836 10.781 1.00 98.75 80 ILE A N 1
ATOM 609 C CA . ILE A 1 80 ? -6.013 -5.787 10.208 1.00 98.75 80 ILE A CA 1
ATOM 610 C C . ILE A 1 80 ? -6.296 -4.329 9.852 1.00 98.75 80 ILE A C 1
ATOM 612 O O . ILE A 1 80 ? -6.100 -3.461 10.695 1.00 98.75 80 ILE A O 1
ATOM 616 N N . ARG A 1 81 ? -6.734 -4.045 8.622 1.00 98.69 81 ARG A N 1
ATOM 617 C CA . ARG A 1 81 ? -7.052 -2.684 8.162 1.00 98.69 81 ARG A CA 1
ATOM 618 C C . ARG A 1 81 ? -8.561 -2.508 8.054 1.00 98.69 81 ARG A C 1
ATOM 620 O O . ARG A 1 81 ? -9.204 -3.303 7.377 1.00 98.69 81 ARG A O 1
ATOM 627 N N . SER A 1 82 ? -9.075 -1.434 8.641 1.00 98.62 82 SER A N 1
ATOM 628 C CA . SER A 1 82 ? -10.499 -1.065 8.605 1.00 98.62 82 SER A CA 1
ATOM 629 C C . SER A 1 82 ? -10.681 0.416 8.263 1.00 98.62 82 SER A C 1
ATOM 631 O O . SER A 1 82 ? -11.557 1.084 8.800 1.00 98.62 82 SER A O 1
ATOM 633 N N . GLY A 1 83 ? -9.790 0.952 7.423 1.00 98.12 83 GLY A N 1
ATOM 634 C CA . GLY A 1 83 ? -9.861 2.343 6.986 1.00 98.12 83 GLY A CA 1
ATOM 635 C C . GLY A 1 83 ? -10.982 2.591 5.978 1.00 98.12 83 GLY A C 1
ATOM 636 O O . GLY A 1 83 ? -11.399 1.677 5.267 1.00 98.12 83 GLY A O 1
ATOM 637 N N . ILE A 1 84 ? -11.421 3.844 5.891 1.00 98.62 84 ILE A N 1
ATOM 638 C CA . ILE A 1 84 ? -12.496 4.298 5.000 1.00 98.62 84 ILE A CA 1
ATOM 639 C C . ILE A 1 84 ? -12.091 5.611 4.309 1.00 98.62 84 ILE A C 1
ATOM 641 O O . ILE A 1 84 ? -11.435 6.442 4.945 1.00 98.62 84 ILE A O 1
ATOM 645 N N . PRO A 1 85 ? -12.406 5.823 3.017 1.00 98.75 85 PRO A N 1
ATOM 646 C CA . PRO A 1 85 ? -12.188 7.118 2.375 1.00 98.75 85 PRO A CA 1
ATOM 647 C C . PRO A 1 85 ? -12.955 8.257 3.069 1.00 98.75 85 PRO A C 1
ATOM 649 O O . PRO A 1 85 ? -14.010 8.025 3.657 1.00 98.75 85 PRO A O 1
ATOM 652 N N . TYR A 1 86 ? -12.443 9.486 2.988 1.00 98.62 86 TYR A N 1
ATOM 653 C CA . TYR A 1 86 ? -13.131 10.693 3.460 1.00 98.62 86 TYR A CA 1
ATOM 654 C C . TYR A 1 86 ? -12.989 11.848 2.466 1.00 98.62 86 TYR A C 1
ATOM 656 O O . TYR A 1 86 ? -12.074 11.863 1.639 1.00 98.62 86 TYR A O 1
ATOM 664 N N . GLY A 1 87 ? -13.858 12.847 2.620 1.00 98.31 87 GLY A N 1
ATOM 665 C CA . GLY A 1 87 ? -13.910 14.018 1.750 1.00 98.31 87 GLY A CA 1
ATOM 666 C C . GLY A 1 87 ? -14.805 13.800 0.534 1.00 98.31 87 GLY A C 1
ATOM 667 O O . GLY A 1 87 ? -15.400 12.739 0.355 1.00 98.31 87 GLY A O 1
ATOM 668 N N . SER A 1 88 ? -14.938 14.842 -0.281 1.00 98.19 88 SER A N 1
ATOM 669 C CA . SER A 1 88 ? -15.695 14.777 -1.528 1.00 98.19 88 SER A CA 1
ATOM 670 C C . SER A 1 88 ? -14.899 14.075 -2.626 1.00 98.19 88 SER A C 1
ATOM 672 O O . SER A 1 88 ? -13.666 14.073 -2.624 1.00 98.19 88 SER A O 1
ATOM 674 N N . GLU A 1 89 ? -15.605 13.544 -3.622 1.00 98.56 89 GLU A N 1
ATOM 675 C CA . GLU A 1 89 ? -14.988 13.112 -4.877 1.00 98.56 89 GLU A CA 1
ATOM 676 C C . GLU A 1 89 ? -14.218 14.260 -5.550 1.00 98.56 89 GLU A C 1
ATOM 678 O O . GLU A 1 89 ? -14.407 15.443 -5.239 1.00 98.56 89 GLU A O 1
ATOM 683 N N . VAL A 1 90 ? -13.317 13.919 -6.471 1.00 98.19 90 VAL A N 1
ATOM 684 C CA . VAL A 1 90 ? -12.582 14.921 -7.256 1.00 98.19 90 VAL A CA 1
ATOM 685 C C . VAL A 1 90 ? -13.566 15.696 -8.132 1.00 98.19 90 VAL A C 1
ATOM 687 O O . VAL A 1 90 ? -14.282 15.111 -8.945 1.00 98.19 90 VAL A O 1
ATOM 690 N N . SER A 1 91 ? -13.608 17.020 -7.973 1.00 98.31 91 SER A N 1
ATOM 691 C CA . SER A 1 91 ? -14.462 17.872 -8.803 1.00 98.31 91 SER A CA 1
ATOM 692 C C . SER A 1 91 ? -13.898 18.036 -10.219 1.00 98.31 91 SER A C 1
ATOM 694 O O . SER A 1 91 ? -12.692 17.918 -10.444 1.00 98.31 91 SER A O 1
ATOM 696 N N . ALA A 1 92 ? -14.754 18.384 -11.185 1.00 98.25 92 ALA A N 1
ATOM 697 C CA . ALA A 1 92 ? -14.313 18.663 -12.555 1.00 98.25 92 ALA A CA 1
ATOM 698 C C . ALA A 1 92 ? -13.279 19.807 -12.623 1.00 98.25 92 ALA A C 1
ATOM 700 O O . ALA A 1 92 ? -12.359 19.754 -13.435 1.00 98.25 92 ALA A O 1
ATOM 701 N N . ALA A 1 93 ? -13.400 20.811 -11.746 1.00 98.12 93 ALA A N 1
ATOM 702 C CA . ALA A 1 93 ? -12.454 21.922 -11.656 1.00 98.12 93 ALA A CA 1
ATOM 703 C C . ALA A 1 93 ? -11.077 21.471 -11.138 1.00 98.12 93 ALA A C 1
ATOM 705 O O . ALA A 1 93 ? -10.061 21.828 -11.729 1.00 98.12 93 ALA A O 1
ATOM 706 N N . GLU A 1 94 ? -11.036 20.648 -10.083 1.00 98.31 94 GLU A N 1
ATOM 707 C CA . GLU A 1 94 ? -9.782 20.078 -9.565 1.00 98.31 94 GLU A CA 1
ATOM 708 C C . GLU A 1 94 ? -9.100 19.182 -10.607 1.00 98.31 94 GLU A C 1
ATOM 710 O O . GLU A 1 94 ? -7.889 19.284 -10.809 1.00 98.31 94 GLU A O 1
ATOM 715 N N . ALA A 1 95 ? -9.879 18.351 -11.313 1.00 97.56 95 ALA A N 1
ATOM 716 C CA . ALA A 1 95 ? -9.375 17.493 -12.383 1.00 97.56 95 ALA A CA 1
ATOM 717 C C . ALA A 1 95 ? -8.788 18.306 -13.551 1.00 97.56 95 ALA A C 1
ATOM 719 O O . ALA A 1 95 ? -7.691 18.006 -14.012 1.00 97.56 95 ALA A O 1
ATOM 720 N N . ALA A 1 96 ? -9.477 19.361 -14.000 1.00 98.12 96 ALA A N 1
ATOM 721 C CA . ALA A 1 96 ? -8.992 20.226 -15.077 1.00 98.12 96 ALA A CA 1
ATOM 722 C C . ALA A 1 96 ? -7.733 21.021 -14.682 1.00 98.12 96 ALA A C 1
ATOM 724 O O . ALA A 1 96 ? -6.864 21.255 -15.520 1.00 98.12 96 ALA A O 1
ATOM 725 N N . ALA A 1 97 ? -7.622 21.421 -13.412 1.00 98.00 97 ALA A N 1
ATOM 726 C CA . ALA A 1 97 ? -6.490 22.190 -12.901 1.00 98.00 97 ALA A CA 1
ATOM 727 C C . ALA A 1 97 ? -5.287 21.327 -12.479 1.00 98.00 97 ALA A C 1
ATOM 729 O O . ALA A 1 97 ? -4.220 21.877 -12.211 1.00 98.00 97 ALA A O 1
ATOM 730 N N . ASN A 1 98 ? -5.443 19.998 -12.392 1.00 97.56 98 ASN A N 1
ATOM 731 C CA . ASN A 1 98 ? -4.475 19.092 -11.760 1.00 97.56 98 ASN A CA 1
ATOM 732 C C . ASN A 1 98 ? -4.064 19.562 -10.349 1.00 97.56 98 ASN A C 1
ATOM 734 O O . ASN A 1 98 ? -2.905 19.436 -9.949 1.00 97.56 98 ASN A O 1
ATOM 738 N N . ALA A 1 99 ? -5.009 20.140 -9.604 1.00 97.81 99 ALA A N 1
ATOM 739 C CA . ALA A 1 99 ? -4.752 20.769 -8.316 1.00 97.81 99 ALA A CA 1
ATOM 740 C C . ALA A 1 99 ? -5.873 20.450 -7.327 1.00 97.81 99 ALA A C 1
ATOM 742 O O . ALA A 1 99 ? -7.049 20.672 -7.608 1.00 97.81 99 ALA A O 1
ATOM 743 N N . THR A 1 100 ? -5.495 19.952 -6.152 1.00 98.06 100 THR A N 1
ATOM 744 C CA . THR A 1 100 ? -6.423 19.692 -5.048 1.00 98.06 100 THR A CA 1
ATOM 745 C C . THR A 1 100 ? -6.824 21.002 -4.381 1.00 98.06 100 THR A C 1
ATOM 747 O O . THR A 1 100 ? -5.960 21.752 -3.929 1.00 98.06 100 THR A O 1
ATOM 750 N N . THR A 1 101 ? -8.128 21.245 -4.255 1.00 97.75 101 THR A N 1
ATOM 751 C CA . THR A 1 101 ? -8.681 22.382 -3.501 1.00 97.75 101 THR A CA 1
ATOM 752 C C . THR A 1 101 ? -9.477 21.929 -2.283 1.00 97.75 101 THR A C 1
ATOM 754 O O . THR A 1 101 ? -9.512 22.641 -1.284 1.00 97.75 101 THR A O 1
ATOM 757 N N . ASN A 1 102 ? -10.088 20.742 -2.345 1.00 97.44 102 ASN A N 1
ATOM 758 C CA . ASN A 1 102 ? -10.837 20.146 -1.243 1.00 97.44 102 ASN A CA 1
ATOM 759 C C . ASN A 1 102 ? -10.048 19.001 -0.608 1.00 97.44 102 ASN A C 1
ATOM 761 O O . ASN A 1 102 ? -9.465 18.166 -1.304 1.00 97.44 102 ASN A O 1
ATOM 765 N N . GLU A 1 103 ? -10.048 18.936 0.721 1.00 98.38 103 GLU A N 1
ATOM 766 C CA . GLU A 1 103 ? -9.404 17.835 1.425 1.00 98.38 103 GLU A CA 1
ATOM 767 C C . GLU A 1 103 ? -10.159 16.518 1.204 1.00 98.38 103 GLU A C 1
ATOM 769 O O . GLU A 1 103 ? -11.380 16.439 1.356 1.00 98.38 103 GLU A O 1
ATOM 774 N N . ARG A 1 104 ? -9.400 15.477 0.863 1.00 98.69 104 ARG A N 1
ATOM 775 C CA . ARG A 1 104 ? -9.868 14.100 0.726 1.00 98.69 104 ARG A CA 1
ATOM 776 C C . ARG A 1 104 ? -8.730 13.136 1.006 1.00 98.69 104 ARG A C 1
ATOM 778 O O . ARG A 1 104 ? -7.559 13.488 0.848 1.00 98.69 104 ARG A O 1
ATOM 785 N N . GLY A 1 105 ? -9.067 11.904 1.352 1.00 98.56 105 GLY A N 1
ATOM 786 C CA . GLY A 1 105 ? -8.057 10.881 1.568 1.00 98.56 105 GLY A CA 1
ATOM 787 C C . GLY A 1 105 ? -8.616 9.625 2.206 1.00 98.56 105 GLY A C 1
ATOM 788 O O . GLY A 1 105 ? -9.741 9.218 1.934 1.00 98.56 105 GLY A O 1
ATOM 789 N N . LEU A 1 106 ? -7.803 9.007 3.058 1.00 98.81 106 LEU A N 1
ATOM 790 C CA . LEU A 1 106 ? -8.131 7.782 3.773 1.00 98.81 106 LEU A CA 1
ATOM 791 C C . LEU A 1 106 ? -8.083 8.039 5.279 1.00 98.81 106 LEU A C 1
ATOM 793 O O . LEU A 1 106 ? -7.020 8.349 5.817 1.00 98.81 106 LEU A O 1
ATOM 797 N N . ALA A 1 107 ? -9.205 7.832 5.966 1.00 98.75 107 ALA A N 1
ATOM 798 C CA . ALA A 1 107 ? -9.224 7.680 7.413 1.00 98.75 107 ALA A CA 1
ATOM 799 C C . ALA A 1 107 ? -8.651 6.293 7.736 1.00 98.75 107 ALA A C 1
ATOM 801 O O . ALA A 1 107 ? -9.367 5.291 7.797 1.00 98.75 107 ALA A O 1
ATOM 802 N N . PHE A 1 108 ? -7.323 6.214 7.815 1.00 98.88 108 PHE A N 1
ATOM 803 C CA . PHE A 1 108 ? -6.613 4.959 8.021 1.00 98.88 108 PHE A CA 1
ATOM 804 C C . PHE A 1 108 ? -6.831 4.441 9.445 1.00 98.88 108 PHE A C 1
ATOM 806 O O . PHE A 1 108 ? -6.568 5.140 10.420 1.00 98.88 108 PHE A O 1
ATOM 813 N N . VAL A 1 109 ? -7.257 3.183 9.557 1.00 98.81 109 VAL A N 1
ATOM 814 C CA . VAL A 1 109 ? -7.408 2.472 10.830 1.00 98.81 109 VAL A CA 1
ATOM 815 C C . VAL A 1 109 ? -6.751 1.108 10.698 1.00 98.81 109 VAL A C 1
ATOM 817 O O . VAL A 1 109 ? -7.044 0.363 9.754 1.00 98.81 109 VAL A O 1
ATOM 820 N N . SER A 1 110 ? -5.890 0.762 11.655 1.00 98.75 110 SER A N 1
ATOM 821 C CA . SER A 1 110 ? -5.312 -0.574 11.750 1.00 98.75 110 SER A CA 1
ATOM 822 C C . SER A 1 110 ? -5.309 -1.133 13.165 1.00 98.75 110 SER A C 1
ATOM 824 O O . SER A 1 110 ? -5.037 -0.429 14.137 1.00 98.75 110 SER A O 1
ATOM 826 N N . TYR A 1 111 ? -5.545 -2.437 13.259 1.00 98.81 111 TYR A N 1
ATOM 827 C CA . TYR A 1 111 ? -5.515 -3.193 14.501 1.00 98.81 111 TYR A CA 1
ATOM 828 C C . TYR A 1 111 ? -4.315 -4.132 14.533 1.00 98.81 111 TYR A C 1
ATOM 830 O O . TYR A 1 111 ? -3.995 -4.816 13.557 1.00 98.81 111 TYR A O 1
ATOM 838 N N . GLN A 1 112 ? -3.680 -4.171 15.698 1.00 98.62 112 GLN A N 1
ATOM 839 C CA . GLN A 1 112 ? -2.552 -5.024 16.042 1.00 98.62 112 GLN A CA 1
ATOM 840 C C . GLN A 1 112 ? -2.467 -5.137 17.565 1.00 98.62 112 GLN A C 1
ATOM 842 O O . GLN A 1 112 ? -2.860 -4.214 18.275 1.00 98.62 112 GLN A O 1
ATOM 847 N N . SER A 1 113 ? -1.897 -6.232 18.067 1.00 98.19 113 SER A N 1
ATOM 848 C CA . SER A 1 113 ? -1.633 -6.398 19.503 1.00 98.19 113 SER A CA 1
ATOM 849 C C . SER A 1 113 ? -0.383 -5.648 19.980 1.00 98.19 113 SER A C 1
ATOM 851 O O . SER A 1 113 ? -0.243 -5.385 21.168 1.00 98.19 113 SER A O 1
ATOM 853 N N . GLN A 1 114 ? 0.532 -5.307 19.065 1.00 98.44 114 GLN A N 1
ATOM 854 C CA . GLN A 1 114 ? 1.799 -4.624 19.343 1.00 98.44 114 GLN A CA 1
ATOM 855 C C . GLN A 1 114 ? 2.059 -3.561 18.263 1.00 98.44 114 GLN A C 1
ATOM 857 O O . GLN A 1 114 ? 2.368 -3.896 17.118 1.00 98.44 114 GLN A O 1
ATOM 862 N N . LEU A 1 115 ? 1.929 -2.273 18.610 1.00 98.31 115 LEU A N 1
ATOM 863 C CA . LEU A 1 115 ? 2.095 -1.149 17.669 1.00 98.31 115 LEU A CA 1
ATOM 864 C C . LEU A 1 115 ? 3.474 -1.134 16.998 1.00 98.31 115 LEU A C 1
ATOM 866 O O . LEU A 1 115 ? 3.563 -0.911 15.791 1.00 98.31 115 LEU A O 1
ATOM 870 N N . ASN A 1 116 ? 4.520 -1.450 17.764 1.00 98.19 116 ASN A N 1
ATOM 871 C CA . ASN A 1 116 ? 5.907 -1.535 17.304 1.00 98.19 116 ASN A CA 1
ATOM 872 C C . ASN A 1 116 ? 6.192 -2.728 16.372 1.00 98.19 116 ASN A C 1
ATOM 874 O O . ASN A 1 116 ? 7.289 -2.808 15.830 1.00 98.19 116 ASN A O 1
ATOM 878 N N . LYS A 1 117 ? 5.236 -3.650 16.191 1.00 98.06 117 LYS A N 1
ATOM 879 C CA . LYS A 1 117 ? 5.314 -4.751 15.215 1.00 98.06 117 LYS A CA 1
ATOM 880 C C . LYS A 1 117 ? 4.375 -4.550 14.027 1.00 98.06 117 LYS A C 1
ATOM 882 O O . LYS A 1 117 ? 4.706 -4.986 12.932 1.00 98.06 117 LYS A O 1
ATOM 887 N N . GLY A 1 118 ? 3.237 -3.888 14.233 1.00 98.50 118 GLY A N 1
ATOM 888 C CA . GLY A 1 118 ? 2.280 -3.542 13.182 1.00 98.50 118 GLY A CA 1
ATOM 889 C C . GLY A 1 118 ? 2.593 -2.195 12.531 1.00 98.50 118 GLY A C 1
ATOM 890 O O . GLY A 1 118 ? 3.649 -2.013 11.927 1.00 98.50 118 GLY A O 1
ATOM 891 N N . PHE A 1 119 ? 1.667 -1.241 12.663 1.00 98.69 119 PHE A N 1
ATOM 892 C CA . PHE A 1 119 ? 1.711 0.063 11.993 1.00 98.69 119 PHE A CA 1
ATOM 893 C C . PHE A 1 119 ? 3.074 0.776 12.052 1.00 98.69 119 PHE A C 1
ATOM 895 O O . PHE A 1 119 ? 3.601 1.160 11.007 1.00 98.69 119 PHE A O 1
ATOM 902 N N . GLN A 1 120 ? 3.676 0.919 13.241 1.00 98.50 120 GLN A N 1
ATOM 903 C CA . GLN A 1 120 ? 4.935 1.665 13.385 1.00 98.50 120 GLN A CA 1
ATOM 904 C C . GLN A 1 120 ? 6.078 0.999 12.616 1.00 98.50 120 GLN A C 1
ATOM 906 O O . GLN A 1 120 ? 6.895 1.684 12.005 1.00 98.50 120 GLN A O 1
ATOM 911 N N . PHE A 1 121 ? 6.124 -0.333 12.635 1.00 98.69 121 PHE A N 1
ATOM 912 C CA . PHE A 1 121 ? 7.147 -1.105 11.940 1.00 98.69 121 PHE A CA 1
ATOM 913 C C . PHE A 1 121 ? 6.989 -0.994 10.426 1.00 98.69 121 PHE A C 1
ATOM 915 O O . PHE A 1 121 ? 7.946 -0.682 9.719 1.00 98.69 121 PHE A O 1
ATOM 922 N N . LEU A 1 122 ? 5.762 -1.191 9.934 1.00 98.81 122 LEU A N 1
ATOM 923 C CA . LEU A 1 122 ? 5.448 -1.112 8.509 1.00 98.81 122 LEU A CA 1
ATOM 924 C C . LEU A 1 122 ? 5.798 0.269 7.947 1.00 98.81 122 LEU A C 1
ATOM 926 O O . LEU A 1 122 ? 6.407 0.357 6.883 1.00 98.81 122 LEU A O 1
ATOM 930 N N . GLN A 1 123 ? 5.475 1.344 8.667 1.00 98.75 123 GLN A N 1
ATOM 931 C CA . GLN A 1 123 ? 5.796 2.696 8.220 1.00 98.75 123 GLN A CA 1
ATOM 932 C C . GLN A 1 123 ? 7.304 2.983 8.299 1.00 98.75 123 GLN A C 1
ATOM 934 O O . GLN A 1 123 ? 7.914 3.354 7.296 1.00 98.75 123 GLN A O 1
ATOM 939 N N . ASN A 1 124 ? 7.922 2.811 9.471 1.00 98.00 124 ASN A N 1
ATOM 940 C CA . ASN A 1 124 ? 9.287 3.289 9.712 1.00 98.00 124 ASN A CA 1
ATOM 941 C C . ASN A 1 124 ? 10.357 2.344 9.170 1.00 98.00 124 ASN A C 1
ATOM 943 O O . ASN A 1 124 ? 11.318 2.784 8.543 1.00 98.00 124 ASN A O 1
ATOM 947 N N . THR A 1 125 ? 10.206 1.044 9.411 1.00 98.25 125 THR A N 1
ATOM 948 C CA . THR A 1 125 ? 11.234 0.050 9.085 1.00 98.25 125 THR A CA 1
ATOM 949 C C . THR A 1 125 ? 11.152 -0.401 7.630 1.00 98.25 125 THR A C 1
ATOM 951 O O . THR A 1 125 ? 12.180 -0.768 7.058 1.00 98.25 125 THR A O 1
ATOM 954 N N . TRP A 1 126 ? 9.960 -0.354 7.021 1.00 98.62 126 TRP A N 1
ATOM 955 C CA . TRP A 1 126 ? 9.727 -0.846 5.660 1.00 98.62 126 TRP A CA 1
ATOM 956 C C . TRP A 1 126 ? 9.408 0.258 4.648 1.00 98.62 126 TRP A C 1
ATOM 958 O O . TRP A 1 126 ? 10.188 0.472 3.716 1.00 98.62 126 TRP A O 1
ATOM 968 N N . ALA A 1 127 ? 8.289 0.969 4.799 1.00 98.62 127 ALA A N 1
ATOM 969 C CA . ALA A 1 127 ? 7.827 1.933 3.799 1.00 98.62 127 ALA A CA 1
ATOM 970 C C . ALA A 1 127 ? 8.775 3.137 3.645 1.00 98.62 127 ALA A C 1
ATOM 972 O O . ALA A 1 127 ? 9.099 3.527 2.523 1.00 98.62 127 ALA A O 1
ATOM 973 N N . ASN A 1 128 ? 9.268 3.686 4.759 1.00 98.38 128 ASN A N 1
ATOM 974 C CA . ASN A 1 128 ? 10.203 4.819 4.770 1.00 98.38 128 ASN A CA 1
ATOM 975 C C . ASN A 1 128 ? 11.648 4.418 4.444 1.00 98.38 128 ASN A C 1
ATOM 977 O O . ASN A 1 128 ? 12.447 5.269 4.060 1.00 98.38 128 ASN A O 1
ATOM 981 N N . ASN A 1 129 ? 12.001 3.141 4.603 1.00 97.94 129 ASN A N 1
ATOM 982 C CA . ASN A 1 129 ? 13.374 2.672 4.462 1.00 97.94 129 ASN A CA 1
ATOM 983 C C . ASN A 1 129 ? 13.726 2.418 2.983 1.00 97.94 129 ASN A C 1
ATOM 985 O O . ASN A 1 129 ? 13.185 1.476 2.396 1.00 97.94 129 ASN A O 1
ATOM 989 N N . PRO A 1 130 ? 14.650 3.186 2.376 1.00 96.88 130 PRO A N 1
ATOM 990 C CA . PRO A 1 130 ? 15.020 3.002 0.976 1.00 96.88 130 PRO A CA 1
ATOM 991 C C . PRO A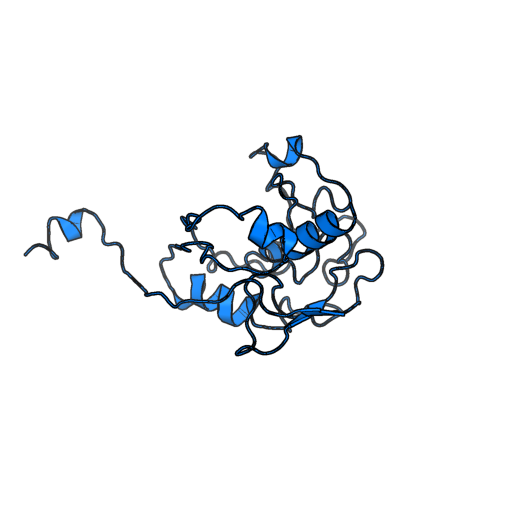 1 130 ? 15.794 1.704 0.700 1.00 96.88 130 PRO A C 1
ATOM 993 O O . PRO A 1 130 ? 15.825 1.256 -0.444 1.00 96.88 130 PRO A O 1
ATOM 996 N N . GLY A 1 131 ? 16.397 1.090 1.724 1.00 97.44 131 GLY A N 1
ATOM 997 C CA . GLY A 1 131 ? 17.133 -0.173 1.598 1.00 97.44 131 GLY A CA 1
ATOM 998 C C . GLY A 1 131 ? 16.310 -1.423 1.886 1.00 97.44 131 GLY A C 1
ATOM 999 O O . GLY A 1 131 ? 16.800 -2.537 1.720 1.00 97.44 131 GLY A O 1
ATOM 1000 N N . PHE A 1 132 ? 15.058 -1.256 2.306 1.00 98.19 132 PHE A N 1
ATOM 1001 C CA . PHE A 1 132 ? 14.101 -2.350 2.362 1.00 98.19 132 PHE A CA 1
ATOM 1002 C C . PHE A 1 132 ? 13.405 -2.481 0.999 1.00 98.19 132 PHE A C 1
ATOM 1004 O O . PHE A 1 132 ? 13.023 -1.477 0.416 1.00 98.19 132 PHE A O 1
ATOM 1011 N N . ILE A 1 133 ? 13.148 -3.651 0.430 1.00 96.75 133 ILE A N 1
ATOM 1012 C CA . ILE A 1 133 ? 13.439 -5.016 0.872 1.00 96.75 133 ILE A CA 1
ATOM 1013 C C . ILE A 1 133 ? 14.943 -5.316 0.795 1.00 96.75 133 ILE A C 1
ATOM 1015 O O . ILE A 1 133 ? 15.604 -4.935 -0.165 1.00 96.75 133 ILE A O 1
ATOM 1019 N N . PHE A 1 134 ? 15.480 -6.000 1.808 1.00 95.19 134 PHE A N 1
ATOM 1020 C CA . PHE A 1 134 ? 16.913 -6.293 1.916 1.00 95.19 134 PHE A CA 1
ATOM 1021 C C . PHE A 1 134 ? 17.386 -7.356 0.908 1.00 95.19 134 PHE A C 1
ATOM 1023 O O . PHE A 1 134 ? 16.598 -8.160 0.411 1.00 95.19 134 PHE A O 1
ATOM 1030 N N . GLY A 1 135 ? 18.697 -7.389 0.639 1.00 95.69 135 GLY A N 1
ATOM 1031 C CA . GLY A 1 135 ? 19.329 -8.440 -0.173 1.00 95.69 135 GLY A CA 1
ATOM 1032 C C . GLY A 1 135 ? 18.987 -8.395 -1.666 1.00 95.69 135 GLY A C 1
ATOM 1033 O O . GLY A 1 135 ? 19.108 -9.407 -2.354 1.00 95.69 135 GLY A O 1
ATOM 1034 N N . LYS A 1 136 ? 18.527 -7.244 -2.165 1.00 97.38 136 LYS A N 1
ATOM 1035 C CA . LYS A 1 136 ? 18.220 -7.026 -3.582 1.00 97.38 136 LYS A CA 1
ATOM 1036 C C . LYS A 1 136 ? 19.433 -6.483 -4.329 1.00 97.38 136 LYS A C 1
ATOM 1038 O O . LYS A 1 136 ? 20.326 -5.883 -3.735 1.00 97.38 136 LYS A O 1
ATOM 1043 N N . ASN A 1 137 ? 19.455 -6.682 -5.644 1.00 95.81 137 ASN A N 1
ATOM 1044 C CA . ASN A 1 137 ? 20.505 -6.164 -6.530 1.00 95.81 137 ASN A CA 1
ATOM 1045 C C . ASN A 1 137 ? 20.504 -4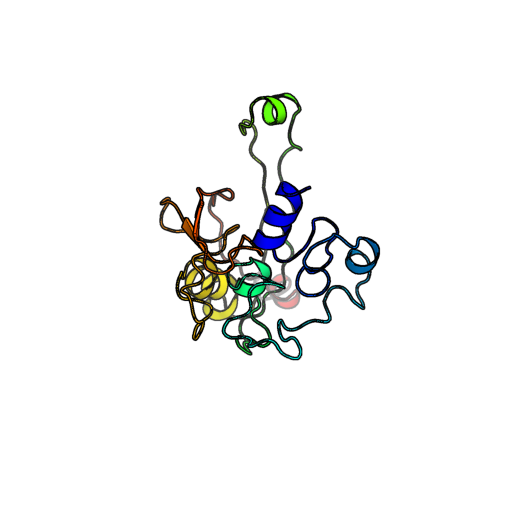.633 -6.682 1.00 95.81 137 ASN A C 1
ATOM 1047 O O . ASN A 1 137 ? 21.439 -4.071 -7.245 1.00 95.81 137 ASN A O 1
ATOM 1051 N N . VAL A 1 138 ? 19.459 -3.969 -6.192 1.00 96.25 138 VAL A N 1
ATOM 1052 C CA . VAL A 1 138 ? 19.307 -2.514 -6.145 1.00 96.25 138 VAL A CA 1
ATOM 1053 C C . VAL A 1 138 ? 18.821 -2.092 -4.763 1.00 96.25 138 VAL A C 1
ATOM 1055 O O . VAL A 1 138 ? 18.264 -2.901 -4.025 1.00 96.25 138 VAL A O 1
ATOM 1058 N N . GLN A 1 139 ? 18.979 -0.812 -4.424 1.00 96.56 139 GLN A N 1
ATOM 1059 C CA . GLN A 1 139 ? 18.244 -0.204 -3.313 1.00 96.56 139 GLN A CA 1
ATOM 1060 C C . GLN A 1 139 ? 16.817 0.096 -3.800 1.00 96.56 139 GLN A C 1
ATOM 1062 O O . GLN A 1 139 ? 16.677 0.931 -4.694 1.00 96.56 139 GLN A O 1
ATOM 1067 N N . PRO A 1 140 ? 15.762 -0.562 -3.281 1.00 97.50 140 PRO A N 1
ATOM 1068 C CA . PRO A 1 140 ? 14.411 -0.412 -3.833 1.00 97.50 140 PRO A CA 1
ATOM 1069 C C . PRO A 1 140 ? 13.850 1.013 -3.767 1.00 97.50 140 PRO A C 1
ATOM 1071 O O . PRO A 1 140 ? 12.986 1.378 -4.562 1.00 97.50 140 PRO A O 1
ATOM 1074 N N . GLY A 1 141 ? 14.332 1.823 -2.825 1.00 97.44 141 GLY A N 1
ATOM 1075 C CA . GLY A 1 141 ? 13.775 3.139 -2.548 1.00 97.44 141 GLY A CA 1
ATOM 1076 C C . GLY A 1 141 ? 12.583 3.076 -1.592 1.00 97.44 141 GLY A C 1
ATOM 1077 O O . GLY A 1 141 ? 12.262 2.028 -1.021 1.00 97.44 141 GLY A O 1
ATOM 1078 N N . GLN A 1 142 ? 11.960 4.224 -1.338 1.00 98.19 142 GLN A N 1
ATOM 1079 C CA . GLN A 1 142 ? 10.794 4.299 -0.457 1.00 98.19 142 GLN A CA 1
ATOM 1080 C C . GLN A 1 142 ? 9.529 3.755 -1.134 1.00 98.19 142 GLN A C 1
ATOM 1082 O O . GLN A 1 142 ? 9.452 3.614 -2.351 1.00 98.19 142 GLN A O 1
ATOM 1087 N N . ASP A 1 143 ? 8.514 3.470 -0.323 1.00 98.69 143 ASP A N 1
ATOM 1088 C CA . ASP A 1 143 ? 7.160 3.204 -0.805 1.00 98.69 143 ASP A CA 1
ATOM 1089 C C . ASP A 1 143 ? 6.598 4.444 -1.551 1.00 98.69 143 ASP A C 1
ATOM 1091 O O . ASP A 1 143 ? 6.597 5.552 -0.991 1.00 98.69 143 ASP A O 1
ATOM 1095 N N . PRO A 1 144 ? 6.105 4.294 -2.797 1.00 98.25 144 PRO A N 1
ATOM 1096 C CA . PRO A 1 144 ? 5.633 5.402 -3.629 1.00 98.25 144 PRO A CA 1
ATOM 1097 C C . PRO A 1 144 ? 4.279 5.984 -3.199 1.00 98.25 144 PRO A C 1
ATOM 1099 O O . PRO A 1 144 ? 3.922 7.082 -3.634 1.00 98.25 144 PRO A O 1
ATOM 1102 N N . ILE A 1 145 ? 3.541 5.321 -2.311 1.00 98.62 145 ILE A N 1
ATOM 1103 C CA . ILE A 1 145 ? 2.246 5.769 -1.795 1.00 98.62 145 ILE A CA 1
ATOM 1104 C C . ILE A 1 145 ? 2.420 6.425 -0.424 1.00 98.62 145 ILE A C 1
ATOM 1106 O O . ILE A 1 145 ? 2.119 7.608 -0.277 1.00 98.62 145 ILE A O 1
ATOM 1110 N N . ILE A 1 146 ? 2.956 5.687 0.552 1.00 98.62 146 ILE A N 1
ATOM 1111 C CA . ILE A 1 146 ? 2.998 6.105 1.967 1.00 98.62 146 ILE A CA 1
ATOM 1112 C C . ILE A 1 146 ? 4.402 6.387 2.500 1.00 98.62 146 ILE A C 1
ATOM 1114 O O . ILE A 1 146 ? 4.533 6.851 3.630 1.00 98.62 146 ILE A O 1
ATOM 1118 N N . GLY A 1 147 ? 5.458 6.089 1.739 1.00 98.12 147 GLY A N 1
ATOM 1119 C CA . GLY A 1 147 ? 6.827 6.351 2.177 1.00 98.12 147 GLY A CA 1
ATOM 1120 C C . GLY A 1 147 ? 7.039 7.841 2.435 1.00 98.12 147 GLY A C 1
ATOM 1121 O O . GLY A 1 147 ? 6.560 8.684 1.677 1.00 98.12 147 GLY A O 1
ATOM 1122 N N . GLN A 1 148 ? 7.751 8.176 3.505 1.00 97.38 148 GLN A N 1
ATOM 1123 C CA . GLN A 1 148 ? 8.046 9.545 3.914 1.00 97.38 148 GLN A CA 1
ATOM 1124 C C . GLN A 1 148 ? 9.549 9.749 4.091 1.00 97.38 148 GLN A C 1
ATOM 1126 O O . GLN A 1 148 ? 10.272 8.848 4.510 1.00 97.38 148 GLN A O 1
ATOM 1131 N N . ASN A 1 149 ? 10.000 10.963 3.781 1.00 94.56 149 ASN A N 1
ATOM 1132 C CA . ASN A 1 149 ? 11.387 11.398 3.917 1.00 94.56 149 ASN A CA 1
ATOM 1133 C C . ASN A 1 149 ? 11.435 12.828 4.486 1.00 94.56 149 ASN A C 1
ATOM 1135 O O . ASN A 1 149 ? 12.006 13.728 3.881 1.00 94.56 149 ASN A O 1
ATOM 1139 N N . SER A 1 150 ? 10.712 13.069 5.587 1.00 89.75 150 SER A N 1
ATOM 1140 C CA . SER A 1 150 ? 10.613 14.391 6.235 1.00 89.75 150 SER A CA 1
ATOM 1141 C C . SER A 1 150 ? 10.228 15.534 5.277 1.00 89.75 150 SER A C 1
ATOM 1143 O O . SER A 1 150 ? 10.791 16.622 5.333 1.00 89.75 150 SER A O 1
ATOM 1145 N N . GLY A 1 151 ? 9.290 15.271 4.360 1.00 83.38 151 GLY A N 1
ATOM 1146 C CA . GLY A 1 151 ? 8.833 16.232 3.345 1.00 83.38 151 GLY A CA 1
ATOM 1147 C C . GLY A 1 151 ? 9.723 16.345 2.099 1.00 83.38 151 GLY A C 1
ATOM 1148 O O . GLY A 1 151 ? 9.336 17.013 1.143 1.00 83.38 151 GLY A O 1
ATOM 1149 N N . ALA A 1 152 ? 10.881 15.679 2.062 1.00 89.81 152 ALA A N 1
ATOM 1150 C CA . ALA A 1 152 ? 11.742 15.647 0.885 1.00 89.81 152 ALA A CA 1
ATOM 1151 C C . ALA A 1 152 ? 11.216 14.700 -0.210 1.00 89.81 152 ALA A C 1
ATOM 1153 O O . ALA A 1 152 ? 10.377 13.822 0.023 1.00 89.81 152 ALA A O 1
ATOM 1154 N N . ILE A 1 153 ? 11.764 14.866 -1.417 1.00 90.38 153 ILE A N 1
ATOM 1155 C CA . ILE A 1 153 ? 11.522 13.985 -2.563 1.00 90.38 153 ILE A CA 1
ATOM 1156 C C . ILE A 1 153 ? 11.923 12.546 -2.207 1.00 90.38 153 ILE A C 1
ATOM 1158 O O . ILE A 1 153 ? 12.925 12.298 -1.529 1.00 90.38 153 ILE A O 1
ATOM 1162 N N . ARG A 1 154 ? 11.118 11.594 -2.676 1.00 93.12 154 ARG A N 1
ATOM 1163 C CA . ARG A 1 154 ? 11.332 10.154 -2.506 1.00 93.12 154 ARG A CA 1
ATOM 1164 C C . ARG A 1 154 ? 11.990 9.597 -3.755 1.00 93.12 154 ARG A C 1
ATOM 1166 O O . ARG A 1 154 ? 11.614 9.989 -4.858 1.00 93.12 154 ARG A O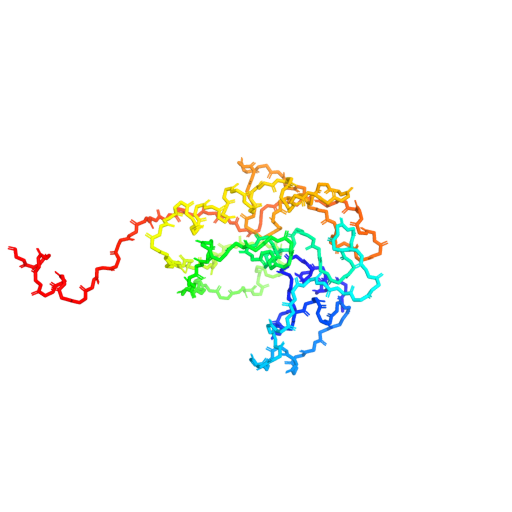 1
ATOM 1173 N N . SER A 1 155 ? 12.928 8.676 -3.573 1.00 94.06 155 SER A N 1
ATOM 1174 C CA . SER A 1 155 ? 13.492 7.895 -4.672 1.00 94.06 155 SER A CA 1
ATOM 1175 C C . SER A 1 155 ? 12.813 6.534 -4.691 1.00 94.06 155 SER A C 1
ATOM 1177 O O . SER A 1 155 ? 12.717 5.880 -3.651 1.00 94.06 155 SER A O 1
ATOM 1179 N N . VAL A 1 156 ? 12.315 6.120 -5.853 1.00 97.19 156 VAL A N 1
ATOM 1180 C CA . VAL A 1 156 ? 11.590 4.858 -6.036 1.00 97.19 156 VAL A CA 1
ATOM 1181 C C . VAL A 1 156 ? 12.163 4.129 -7.243 1.00 97.19 156 VAL A C 1
ATOM 1183 O O . VAL A 1 156 ? 12.205 4.689 -8.336 1.00 97.19 156 VAL A O 1
ATOM 1186 N N . VAL A 1 157 ? 12.601 2.884 -7.063 1.00 97.81 157 VAL A N 1
ATOM 1187 C CA . VAL A 1 157 ? 13.248 2.086 -8.115 1.00 97.81 157 VAL A CA 1
ATOM 1188 C C . VAL A 1 157 ? 12.311 0.993 -8.632 1.00 97.81 157 VAL A C 1
ATOM 1190 O O . VAL A 1 157 ? 11.496 0.450 -7.883 1.00 97.81 157 VAL A O 1
ATOM 1193 N N . GLY A 1 158 ? 12.432 0.670 -9.924 1.00 97.12 158 GLY A N 1
ATOM 1194 C CA . GLY A 1 158 ? 11.823 -0.517 -10.541 1.00 97.12 158 GLY A CA 1
ATOM 1195 C C . GLY A 1 158 ? 10.396 -0.346 -11.060 1.00 97.12 158 GLY A C 1
ATOM 1196 O O . GLY A 1 158 ? 9.765 -1.322 -11.472 1.00 97.12 158 GLY A O 1
ATOM 1197 N N . LEU A 1 159 ? 9.873 0.883 -11.069 1.00 97.12 159 LEU A N 1
ATOM 1198 C CA . LEU A 1 159 ? 8.513 1.163 -11.536 1.00 97.12 159 LEU A CA 1
ATOM 1199 C C . LEU A 1 159 ? 8.343 1.015 -13.057 1.00 97.12 159 LEU A C 1
ATOM 1201 O O . LEU A 1 159 ? 7.236 0.715 -13.492 1.00 97.12 159 LEU A O 1
ATOM 1205 N N . ASP A 1 160 ? 9.401 1.155 -13.856 1.00 95.56 160 ASP A N 1
ATOM 1206 C CA . ASP A 1 160 ? 9.364 0.888 -15.299 1.00 95.56 160 ASP A CA 1
ATOM 1207 C C . ASP A 1 160 ? 9.737 -0.583 -15.579 1.00 95.56 160 ASP A C 1
ATOM 1209 O O . ASP A 1 160 ? 10.873 -0.976 -15.307 1.00 95.56 160 ASP A O 1
ATOM 1213 N N . PRO A 1 161 ? 8.830 -1.420 -16.120 1.00 92.38 161 PRO A N 1
ATOM 1214 C CA . PRO A 1 161 ? 9.150 -2.812 -16.433 1.00 92.38 161 PRO A CA 1
ATOM 1215 C C . PRO A 1 161 ? 10.214 -2.958 -17.534 1.00 92.38 161 PRO A C 1
ATOM 1217 O O . PRO A 1 161 ? 10.887 -3.985 -17.576 1.00 92.38 161 PRO A O 1
ATOM 1220 N N . ALA A 1 162 ? 10.398 -1.954 -18.402 1.00 93.75 162 ALA A N 1
ATOM 1221 C CA . ALA A 1 162 ? 11.450 -1.952 -19.421 1.00 93.75 162 ALA A CA 1
ATOM 1222 C C . ALA A 1 162 ? 12.817 -1.511 -18.866 1.00 93.75 162 ALA A C 1
ATOM 1224 O O . ALA A 1 162 ? 13.850 -1.783 -19.476 1.00 93.75 162 ALA A O 1
ATOM 1225 N N . ASN A 1 163 ? 12.834 -0.855 -17.703 1.00 94.94 163 ASN A N 1
ATOM 1226 C CA . ASN A 1 163 ? 14.040 -0.440 -16.994 1.00 94.94 163 ASN A CA 1
ATOM 1227 C C . ASN A 1 163 ? 13.891 -0.712 -15.482 1.00 94.94 163 ASN A C 1
ATOM 1229 O O . ASN A 1 163 ? 13.716 0.219 -14.689 1.00 94.94 163 ASN A O 1
ATOM 1233 N N . PRO A 1 164 ? 13.976 -1.985 -15.053 1.00 90.31 164 PRO A N 1
ATOM 1234 C CA . PRO A 1 164 ? 13.709 -2.390 -13.671 1.00 90.31 164 PRO A CA 1
ATOM 1235 C C . PRO A 1 164 ? 14.743 -1.873 -12.656 1.00 90.31 164 PRO A C 1
ATOM 1237 O O . PRO A 1 164 ? 14.536 -1.996 -11.453 1.00 90.31 164 PRO A O 1
ATOM 1240 N N . THR A 1 165 ? 15.849 -1.281 -13.105 1.00 93.19 165 THR A N 1
ATOM 1241 C CA . THR A 1 165 ? 16.836 -0.601 -12.249 1.00 93.19 165 THR A CA 1
ATOM 1242 C C . THR A 1 165 ? 16.690 0.921 -12.266 1.00 93.19 165 THR A C 1
ATOM 1244 O O . THR A 1 165 ? 17.409 1.615 -11.552 1.00 93.19 165 THR A O 1
ATOM 1247 N N . GLY A 1 166 ? 15.779 1.455 -13.083 1.00 95.44 166 GLY A N 1
ATOM 1248 C CA . GLY A 1 166 ? 15.514 2.882 -13.196 1.00 95.44 166 GLY A CA 1
ATOM 1249 C C . GLY A 1 166 ? 14.900 3.448 -11.919 1.00 95.44 166 GLY A C 1
ATOM 1250 O O . GLY A 1 166 ? 14.008 2.839 -11.321 1.00 95.44 166 GLY A O 1
ATOM 1251 N N . ALA A 1 167 ? 15.379 4.626 -11.520 1.00 95.94 167 ALA A N 1
ATOM 1252 C CA . ALA A 1 167 ? 14.881 5.375 -10.375 1.00 95.94 167 ALA A CA 1
ATOM 1253 C C . ALA A 1 167 ? 13.981 6.530 -10.829 1.00 95.94 167 ALA A C 1
ATOM 1255 O O . ALA A 1 167 ? 14.283 7.219 -11.805 1.00 95.94 167 ALA A O 1
ATOM 1256 N N . LEU A 1 168 ? 12.905 6.770 -10.085 1.00 96.12 168 LEU A N 1
ATOM 1257 C CA . LEU A 1 168 ? 12.032 7.927 -10.225 1.00 96.12 168 LEU A CA 1
ATOM 1258 C C . LEU A 1 168 ? 12.053 8.753 -8.940 1.00 96.12 168 LEU A C 1
ATOM 1260 O O . LEU A 1 168 ? 11.938 8.222 -7.835 1.00 96.12 168 LEU A O 1
ATOM 1264 N N . SER A 1 169 ? 12.156 10.066 -9.115 1.00 95.38 169 SER A N 1
ATOM 1265 C CA . SER A 1 169 ? 12.009 11.053 -8.050 1.00 95.38 169 SER A CA 1
ATOM 1266 C C . SER A 1 169 ? 10.550 11.480 -7.957 1.00 95.38 169 SER A C 1
ATOM 1268 O O . SER A 1 169 ? 9.984 11.959 -8.938 1.00 95.38 169 SER A O 1
ATOM 1270 N N . MET A 1 170 ? 9.930 11.314 -6.789 1.00 92.50 170 MET A N 1
ATOM 1271 C CA . MET A 1 170 ? 8.503 11.584 -6.601 1.00 92.50 170 MET A CA 1
ATOM 1272 C C . MET A 1 170 ? 8.245 12.456 -5.370 1.00 92.50 170 MET A C 1
ATOM 1274 O O . MET A 1 170 ? 8.743 12.179 -4.276 1.00 92.50 170 MET A O 1
ATOM 1278 N N . GLY A 1 171 ? 7.408 13.484 -5.538 1.00 93.00 171 GLY A N 1
ATOM 1279 C CA . GLY A 1 171 ? 6.806 14.217 -4.421 1.00 93.00 171 GLY A CA 1
ATOM 1280 C C . GLY A 1 171 ? 5.825 13.344 -3.631 1.00 93.00 171 GLY A C 1
ATOM 1281 O O . GLY A 1 171 ? 5.589 12.188 -3.984 1.00 93.00 171 GLY A O 1
ATOM 1282 N N . GLN A 1 172 ? 5.259 13.868 -2.546 1.00 95.44 172 GLN A N 1
ATOM 1283 C CA . GLN A 1 172 ? 4.258 13.149 -1.752 1.00 95.44 172 GLN A CA 1
ATOM 1284 C C . GLN A 1 172 ? 2.868 13.261 -2.390 1.00 95.44 172 GLN A C 1
ATOM 1286 O O . GLN A 1 172 ? 2.427 14.358 -2.716 1.00 95.44 172 GLN A O 1
ATOM 1291 N N . PHE A 1 173 ? 2.168 12.132 -2.517 1.00 96.56 173 PHE A N 1
ATOM 1292 C CA . PHE A 1 173 ? 0.744 12.104 -2.892 1.00 96.56 173 PHE A CA 1
ATOM 1293 C C . PHE A 1 173 ? -0.173 11.952 -1.675 1.00 96.56 173 PHE A C 1
ATOM 1295 O O . PHE A 1 173 ? -1.325 12.369 -1.708 1.00 96.56 173 PHE A O 1
ATOM 1302 N N . VAL A 1 174 ? 0.351 11.374 -0.590 1.00 97.94 174 VAL A N 1
ATOM 1303 C CA . VAL A 1 174 ? -0.328 11.241 0.701 1.00 97.94 174 VAL A CA 1
ATOM 1304 C C . VAL A 1 174 ? 0.378 12.140 1.710 1.00 97.94 174 VAL A C 1
ATOM 1306 O O . VAL A 1 174 ? 1.579 11.997 1.948 1.00 97.94 174 VAL A O 1
ATOM 1309 N N . VAL A 1 175 ? -0.375 13.056 2.316 1.00 97.56 175 VAL A N 1
ATOM 1310 C CA . VAL A 1 175 ? 0.113 13.971 3.354 1.00 97.56 175 VAL A CA 1
ATOM 1311 C C . VAL A 1 175 ? -0.547 13.591 4.672 1.00 97.56 175 VAL A C 1
ATOM 1313 O O . VAL A 1 175 ? -1.767 13.652 4.796 1.00 97.56 175 VAL A O 1
ATOM 1316 N N . SER A 1 176 ? 0.257 13.188 5.658 1.00 97.81 176 SER A N 1
ATOM 1317 C CA . SER A 1 176 ? -0.261 12.881 6.994 1.00 97.81 176 SER A CA 1
ATOM 1318 C C . SER A 1 176 ? -0.800 14.149 7.654 1.00 97.81 176 SER A C 1
ATOM 1320 O O . SER A 1 176 ? -0.106 15.165 7.714 1.00 97.81 176 SER A O 1
ATOM 1322 N N . ARG A 1 177 ? -2.029 14.076 8.170 1.00 97.56 177 ARG A N 1
ATOM 1323 C CA . ARG A 1 177 ? -2.670 15.128 8.977 1.00 97.56 177 ARG A CA 1
ATOM 1324 C C . ARG A 1 177 ? -2.664 14.805 10.475 1.00 97.56 177 ARG A C 1
ATOM 1326 O O . ARG A 1 177 ? -3.365 15.447 11.245 1.00 97.56 177 ARG A O 1
ATOM 1333 N N . GLY A 1 178 ? -1.849 13.833 10.885 1.00 97.12 178 GLY A N 1
ATOM 1334 C CA . GLY A 1 178 ? -1.804 13.331 12.255 1.00 97.12 178 GLY A CA 1
ATOM 1335 C C . GLY A 1 178 ? -2.747 12.150 12.486 1.00 97.12 178 GLY A C 1
ATOM 1336 O O . GLY A 1 178 ? -3.257 11.540 11.547 1.00 97.12 178 GLY A O 1
ATOM 1337 N N . GLY A 1 179 ? -2.917 11.801 13.755 1.00 97.94 179 GLY A N 1
ATOM 1338 C CA . GLY A 1 179 ? -3.677 10.647 14.226 1.00 97.94 179 GLY A CA 1
ATOM 1339 C C . GLY A 1 179 ? -3.329 10.351 15.683 1.00 97.94 179 GLY A C 1
ATOM 1340 O O . GLY A 1 179 ? -2.605 11.123 16.308 1.00 97.94 179 GLY A O 1
ATOM 1341 N N . GLU A 1 180 ? -3.825 9.235 16.212 1.00 98.69 180 GLU A N 1
ATOM 1342 C CA . GLU A 1 180 ? -3.582 8.824 17.599 1.00 98.69 180 GLU A CA 1
ATOM 1343 C C . GLU A 1 180 ? -3.604 7.290 17.733 1.00 98.69 180 GLU A C 1
ATOM 1345 O O . GLU A 1 180 ? -4.179 6.581 16.900 1.00 98.69 180 GLU A O 1
ATOM 1350 N N . TYR A 1 181 ? -2.962 6.771 18.779 1.00 98.75 181 TYR A N 1
ATOM 1351 C CA . TYR A 1 181 ? -3.032 5.377 19.191 1.00 98.75 181 TYR A CA 1
ATOM 1352 C C . TYR A 1 181 ? -4.099 5.161 20.258 1.00 98.75 181 TYR A C 1
ATOM 1354 O O . TYR A 1 181 ? -4.079 5.756 21.331 1.00 98.75 181 TYR A O 1
ATOM 1362 N N . PHE A 1 182 ? -4.986 4.207 19.988 1.00 98.69 182 PHE A N 1
ATOM 1363 C CA . PHE A 1 182 ? -6.051 3.821 20.903 1.00 98.69 182 PHE A CA 1
ATOM 1364 C C . PHE A 1 182 ? -5.942 2.350 21.282 1.00 98.69 182 PHE A C 1
ATOM 1366 O O . PHE A 1 182 ? -5.369 1.529 20.561 1.00 98.69 182 PHE A O 1
ATOM 1373 N N . PHE A 1 183 ? -6.569 2.010 22.402 1.00 98.44 183 PHE A N 1
ATOM 1374 C CA . PHE A 1 183 ? -6.858 0.636 22.774 1.00 98.44 183 PHE A CA 1
ATOM 1375 C C . PHE A 1 183 ? -8.358 0.394 22.606 1.00 98.44 183 PHE A C 1
ATOM 1377 O O . PHE A 1 183 ? -9.163 1.149 23.142 1.00 98.44 183 PHE A O 1
ATOM 1384 N N . SER A 1 184 ? -8.731 -0.647 21.857 1.00 98.38 184 SER A N 1
ATOM 1385 C CA . SER A 1 184 ? -10.118 -1.112 21.774 1.00 98.38 184 SER A CA 1
ATOM 1386 C C . SER A 1 184 ? -10.307 -2.206 22.829 1.00 98.38 184 SER A C 1
ATOM 1388 O O . SER A 1 184 ? -9.859 -3.336 22.612 1.00 98.38 184 SER A O 1
ATOM 1390 N N . PRO A 1 185 ? -10.865 -1.878 24.009 1.00 97.81 185 PRO A N 1
ATOM 1391 C CA . PRO A 1 185 ? -11.018 -2.844 25.085 1.00 97.81 185 PRO A CA 1
ATOM 1392 C C . PRO A 1 185 ? -12.025 -3.940 24.713 1.00 97.81 185 PRO A C 1
ATOM 1394 O O . PRO A 1 185 ? -12.935 -3.705 23.915 1.00 97.81 185 PRO A O 1
ATOM 1397 N N . PRO A 1 186 ? -11.922 -5.131 25.328 1.00 98.31 186 PRO A N 1
ATOM 1398 C CA . PRO A 1 186 ? -12.979 -6.124 25.208 1.00 98.31 186 PRO A CA 1
ATOM 1399 C C . PRO A 1 186 ? -14.282 -5.583 25.810 1.00 98.31 186 PRO A C 1
ATOM 1401 O O . PRO A 1 186 ? -14.264 -4.786 26.751 1.00 98.31 186 PRO A O 1
ATOM 1404 N N . ILE A 1 187 ? -15.419 -6.080 25.318 1.00 98.25 187 ILE A N 1
ATOM 1405 C CA . ILE A 1 187 ? -16.755 -5.670 25.784 1.00 98.25 187 ILE A CA 1
ATOM 1406 C C . ILE A 1 187 ? -16.884 -5.810 27.309 1.00 98.25 187 ILE A C 1
ATOM 1408 O O . ILE A 1 187 ? -17.408 -4.915 27.963 1.00 98.25 187 ILE A O 1
ATOM 1412 N N . SER A 1 188 ? -16.321 -6.869 27.897 1.00 98.31 188 SER A N 1
ATOM 1413 C CA . SER A 1 188 ? -16.336 -7.089 29.349 1.00 98.31 188 SER A CA 1
ATOM 1414 C C . SER A 1 188 ? -15.603 -6.011 30.156 1.00 98.31 188 SER A C 1
ATOM 1416 O O . SER A 1 188 ? -15.974 -5.750 31.298 1.00 98.31 188 SER A O 1
ATOM 1418 N N . ALA A 1 189 ? -14.574 -5.366 29.594 1.00 98.31 189 ALA A N 1
ATOM 1419 C CA . ALA A 1 189 ? -13.891 -4.254 30.252 1.00 98.31 189 ALA A CA 1
ATOM 1420 C C . ALA A 1 189 ? -14.707 -2.958 30.162 1.00 98.31 189 ALA A C 1
ATOM 1422 O O . ALA A 1 189 ? -14.706 -2.190 31.122 1.00 98.31 189 ALA A O 1
ATOM 1423 N N . LEU A 1 190 ? -15.437 -2.749 29.058 1.00 97.25 190 LEU A N 1
ATOM 1424 C CA . LEU A 1 1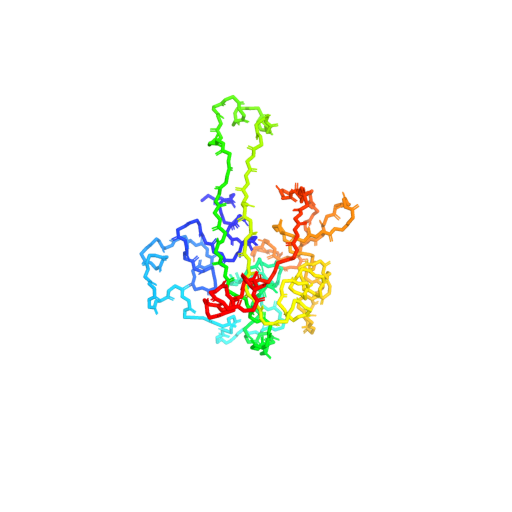90 ? -16.360 -1.619 28.899 1.00 97.25 190 LEU A CA 1
ATOM 1425 C C . LEU A 1 190 ? -17.523 -1.700 29.887 1.00 97.25 190 LEU A C 1
ATOM 1427 O O . LEU A 1 190 ? -17.838 -0.711 30.531 1.00 97.25 190 LEU A O 1
ATOM 1431 N N . THR A 1 191 ? -18.124 -2.880 30.050 1.00 96.31 191 THR A N 1
ATOM 1432 C CA . THR A 1 191 ? -19.223 -3.097 31.008 1.00 96.31 191 THR A CA 1
ATOM 1433 C C . THR A 1 191 ? -18.736 -3.354 32.436 1.00 96.31 191 THR A C 1
ATOM 1435 O O . THR A 1 191 ? -19.545 -3.618 33.320 1.00 96.31 191 THR A O 1
ATOM 1438 N N . GLY A 1 192 ? -17.419 -3.360 32.649 1.00 96.81 192 GLY A N 1
ATOM 1439 C CA . GLY A 1 192 ? -16.774 -3.701 33.911 1.00 96.81 192 GLY A CA 1
ATOM 1440 C C . GLY A 1 192 ? -15.819 -2.601 34.355 1.00 96.81 192 GLY A C 1
ATOM 1441 O O . GLY A 1 192 ? -16.244 -1.534 34.779 1.00 96.81 192 GLY A O 1
ATOM 1442 N N . LYS A 1 193 ? -14.508 -2.862 34.267 1.00 96.38 193 LYS A N 1
ATOM 1443 C CA . LYS A 1 193 ? -13.462 -2.025 34.880 1.00 96.38 193 LYS A CA 1
ATOM 1444 C C . LYS A 1 193 ? -13.446 -0.562 34.419 1.00 96.38 193 LYS A C 1
ATOM 1446 O O . LYS A 1 193 ? -13.016 0.279 35.197 1.00 96.38 193 LYS A O 1
ATOM 1451 N N . LEU A 1 194 ? -13.846 -0.272 33.181 1.00 96.06 194 LEU A N 1
ATOM 1452 C CA . LEU A 1 194 ? -13.839 1.091 32.634 1.00 96.06 194 LEU A CA 1
ATOM 1453 C C . LEU A 1 194 ? -15.105 1.889 32.977 1.00 96.06 194 LEU A C 1
ATOM 1455 O O . LEU A 1 194 ? -15.090 3.107 32.839 1.00 96.06 194 LEU A O 1
ATOM 1459 N N . ALA A 1 195 ? -16.178 1.215 33.397 1.00 94.38 195 ALA A N 1
ATOM 1460 C CA . ALA A 1 195 ? -17.428 1.841 33.830 1.00 94.38 195 ALA A CA 1
ATOM 1461 C C . ALA A 1 195 ? -17.578 1.908 35.363 1.00 94.38 195 ALA A C 1
ATOM 1463 O O . ALA A 1 195 ? -18.591 2.414 35.843 1.00 94.38 195 ALA A O 1
ATOM 1464 N N . ALA A 1 196 ? -16.607 1.371 36.109 1.00 85.62 196 ALA A N 1
ATOM 1465 C CA . ALA A 1 196 ? -16.546 1.389 37.572 1.00 85.62 196 ALA A CA 1
ATOM 1466 C C . ALA A 1 196 ? -15.834 2.645 38.082 1.00 85.62 196 ALA A C 1
ATOM 1468 O O . ALA A 1 196 ? -16.314 3.208 39.088 1.00 85.62 196 ALA A O 1
#

Secondary structure (DSSP, 8-state):
-HHHHHHHHHHTB-TTS-BTTTSSSS--HHHHT-TTTTT---S--TTS-TTT--SSS-TT-HHHHH--GGG---GGG--EE--EEEEPPPPHHHHHHT---S-EEEE--EE-S-TTTTHHHIIIIIIS-TTPSTT-SS--BS-TTT--STTSPEEEE--BTTBTT-EEEE--SS------------HHHHTTTTT-

InterPro domains:
  IPR006314 Dyp-type peroxidase [PS51404] (1-193)
  IPR006314 Dyp-type peroxidase [PTHR30521] (8-191)
  IPR006314 Dyp-type peroxidase [TIGR01413] (9-190)
  IPR011008 Dimeric alpha-beta barrel [SSF54909] (3-192)
  IPR048328 Dyp-type peroxidase, C-terminal domain [PF20628] (46-127)

Sequence (196 aa):
DRADLLGARMVGRWKSGAPIDLTPLADDPALGADPQRNNNFDFTHANFSITTDQTHCPFSAHIRKTRPRADLVAPANSIIRSGIPYGSEVSAAEAAANATTNERGLAFVSYQSQLNKGFQFLQNTWANNPGFIFGKNVQPGQDPIIGQNSGAIRSVVGLDPANPTGALSMGQFVVSRGGEYFFSPPISALTGKLAA